Protein AF-A0A944B9N3-F1 (afdb_monomer_lite)

Foldseek 3Di:
DPDDCPDLQDLDAWDQQLAQDGDQFQDLVPDPQKDFDPVVVVPPDDDDPPPVCLRGIAGDDDWPDVSRHDDPPDFFHDLNSFNQCVVPHVQKGFAAPVVVVCQVVAWDWDFDDDPNFTFIWTAGPVRDIHTDGQQAKDHTNDGPRHSFKAKEFHRGQDPPGNQWGWIWIDGVPDDIDIDIDGSSMTHHTDIDGD

Structure (mmCIF, N/CA/C/O backbone):
data_AF-A0A944B9N3-F1
#
_entry.id   AF-A0A944B9N3-F1
#
loop_
_atom_site.group_PDB
_atom_site.id
_atom_site.type_symbol
_atom_site.label_atom_id
_atom_site.label_alt_id
_atom_site.label_comp_id
_atom_site.label_asym_id
_atom_site.label_entity_id
_atom_site.label_seq_id
_atom_site.pdbx_PDB_ins_code
_atom_site.Cartn_x
_atom_site.Cartn_y
_atom_site.Cartn_z
_atom_site.occupancy
_atom_site.B_iso_or_equiv
_atom_site.auth_seq_id
_atom_site.auth_comp_id
_atom_site.auth_asym_id
_atom_site.auth_atom_id
_atom_site.pdbx_PDB_model_num
ATOM 1 N N . MET A 1 1 ? -17.824 -7.898 -9.886 1.00 39.44 1 MET A N 1
ATOM 2 C CA . MET A 1 1 ? -17.079 -6.993 -8.986 1.00 39.44 1 MET A CA 1
ATOM 3 C C . MET A 1 1 ? -16.409 -7.863 -7.937 1.00 39.44 1 MET A C 1
ATOM 5 O O . MET A 1 1 ? -17.107 -8.674 -7.344 1.00 39.44 1 MET A O 1
ATOM 9 N N . LYS A 1 2 ? -15.078 -7.809 -7.791 1.00 39.56 2 LYS A N 1
ATOM 10 C CA . LYS A 1 2 ? -14.399 -8.496 -6.681 1.00 39.56 2 LYS A CA 1
ATOM 11 C C . LYS A 1 2 ? -14.679 -7.702 -5.404 1.00 39.56 2 LYS A C 1
ATOM 13 O O . LYS A 1 2 ? -14.673 -6.476 -5.447 1.00 39.56 2 LYS A O 1
ATOM 18 N N . ASN A 1 3 ? -15.015 -8.413 -4.333 1.00 40.50 3 ASN A N 1
ATOM 19 C CA . ASN A 1 3 ? -15.587 -7.856 -3.112 1.00 40.50 3 ASN A CA 1
ATOM 20 C C . ASN A 1 3 ? -14.755 -6.696 -2.550 1.00 40.50 3 ASN A C 1
ATOM 22 O O . ASN A 1 3 ? -13.552 -6.823 -2.327 1.00 40.50 3 ASN A O 1
ATOM 26 N N . VAL A 1 4 ? -15.441 -5.583 -2.294 1.00 52.88 4 VAL A N 1
ATOM 27 C CA . VAL A 1 4 ? -15.022 -4.578 -1.316 1.00 52.88 4 VAL A CA 1
ATOM 28 C C . VAL A 1 4 ? -14.888 -5.303 0.019 1.00 52.88 4 VAL A C 1
ATOM 30 O O . VAL A 1 4 ? -15.762 -6.095 0.353 1.00 52.88 4 VAL A O 1
ATOM 33 N N . TRP A 1 5 ? -13.800 -5.061 0.742 1.00 62.09 5 TRP A N 1
ATOM 34 C CA . TRP A 1 5 ? -13.536 -5.496 2.115 1.00 62.09 5 TRP A CA 1
ATOM 35 C C . TRP A 1 5 ? -14.808 -5.522 2.970 1.00 62.09 5 TRP A C 1
ATOM 37 O O . TRP A 1 5 ? -15.218 -4.497 3.509 1.00 62.09 5 TRP A O 1
ATOM 47 N N . THR A 1 6 ? -15.474 -6.676 3.054 1.00 66.81 6 THR A N 1
ATOM 48 C CA . THR A 1 6 ? -16.791 -6.740 3.712 1.00 66.81 6 THR A CA 1
ATOM 49 C C . THR A 1 6 ? -16.654 -6.740 5.228 1.00 66.81 6 THR A C 1
ATOM 51 O O . THR A 1 6 ? -17.606 -6.409 5.934 1.00 66.81 6 THR A O 1
ATOM 54 N N . LYS A 1 7 ? -15.455 -7.076 5.724 1.00 83.94 7 LYS A N 1
ATOM 55 C CA . LYS A 1 7 ? -15.113 -7.103 7.142 1.00 83.94 7 LYS A CA 1
ATOM 56 C C . LYS A 1 7 ? -13.787 -6.376 7.391 1.00 83.94 7 LYS A C 1
ATOM 58 O O . LYS A 1 7 ? -12.825 -6.618 6.657 1.00 83.94 7 LYS A O 1
ATOM 63 N N . PRO A 1 8 ? -13.693 -5.510 8.415 1.00 84.06 8 PRO A N 1
ATOM 64 C CA . PRO A 1 8 ? -12.465 -4.764 8.692 1.00 84.06 8 PRO A CA 1
ATOM 65 C C . PRO A 1 8 ? -11.247 -5.647 9.011 1.00 84.06 8 PRO A C 1
ATOM 67 O O . PRO A 1 8 ? -10.119 -5.253 8.735 1.00 84.06 8 PRO A O 1
ATOM 70 N N . GLU A 1 9 ? -11.456 -6.837 9.572 1.00 88.69 9 GLU A N 1
ATOM 71 C CA . GLU A 1 9 ? -10.398 -7.769 9.976 1.00 88.69 9 GLU A CA 1
ATOM 72 C C . GLU A 1 9 ? -9.801 -8.606 8.830 1.00 88.69 9 GLU A C 1
ATOM 74 O O . GLU A 1 9 ? -8.759 -9.238 9.011 1.00 88.69 9 GLU A O 1
ATOM 79 N N . GLU A 1 10 ? -10.417 -8.615 7.645 1.00 90.25 10 GLU A N 1
ATOM 80 C CA . GLU A 1 10 ? -9.906 -9.367 6.494 1.00 90.25 10 GLU A CA 1
ATOM 81 C C . GLU A 1 10 ? -8.599 -8.755 5.976 1.00 90.25 10 GLU A C 1
ATOM 83 O O . GLU A 1 10 ? -8.523 -7.549 5.746 1.00 90.25 10 GLU A O 1
ATOM 88 N N . TYR A 1 11 ? -7.575 -9.583 5.747 1.00 91.00 11 TYR A N 1
ATOM 89 C CA . TYR A 1 11 ? -6.268 -9.144 5.220 1.00 91.00 11 TYR A CA 1
ATOM 90 C C . TYR A 1 11 ? -6.321 -8.761 3.745 1.00 91.00 11 TYR A C 1
ATOM 92 O O . TYR A 1 11 ? -5.592 -7.867 3.318 1.00 91.00 11 TYR A O 1
ATOM 100 N N . GLY A 1 12 ? -7.225 -9.428 3.015 1.00 89.81 12 GLY A N 1
ATOM 101 C CA . GLY A 1 12 ? -7.458 -9.330 1.576 1.00 89.81 12 GLY A CA 1
ATOM 102 C C . GLY A 1 12 ? -6.204 -9.507 0.739 1.00 89.81 12 GLY A C 1
ATOM 103 O O . GLY A 1 12 ? -5.324 -10.294 1.087 1.00 89.81 12 GLY A O 1
ATOM 104 N N . ASP A 1 13 ? -6.179 -8.842 -0.411 1.00 93.69 13 ASP A N 1
ATOM 105 C CA . ASP A 1 13 ? -5.182 -9.101 -1.442 1.00 93.69 13 ASP A CA 1
ATOM 106 C C . ASP A 1 13 ? -3.904 -8.276 -1.245 1.00 93.69 13 ASP A C 1
ATOM 108 O O . ASP A 1 13 ? -3.905 -7.166 -0.709 1.00 93.69 13 ASP A O 1
ATOM 112 N N . TYR A 1 14 ? -2.802 -8.831 -1.744 1.00 96.81 14 TYR A N 1
ATOM 113 C CA . TYR A 1 14 ? -1.473 -8.230 -1.707 1.00 96.81 14 TYR A CA 1
ATOM 114 C C . TYR A 1 14 ? -1.095 -7.786 -3.117 1.00 96.81 14 TYR A C 1
ATOM 116 O O . TYR A 1 14 ? -1.291 -8.528 -4.082 1.00 96.8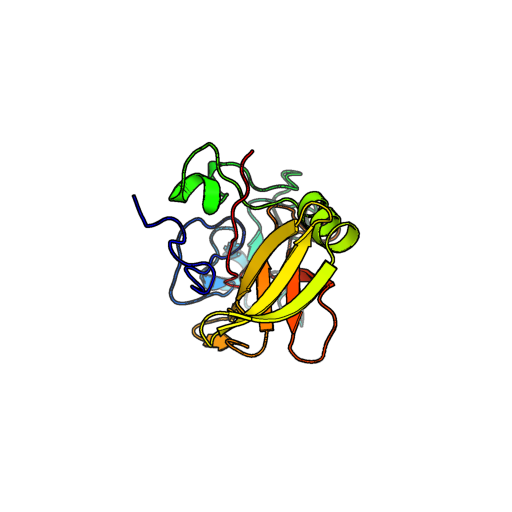1 14 TYR A O 1
ATOM 124 N N . PHE A 1 15 ? -0.486 -6.615 -3.256 1.00 98.25 15 PHE A N 1
ATOM 125 C CA . PHE A 1 15 ? -0.086 -6.091 -4.562 1.00 98.25 15 PHE A CA 1
ATOM 126 C C . PHE A 1 15 ? 1.358 -5.619 -4.507 1.00 98.25 15 PHE A C 1
ATOM 128 O O . PHE A 1 15 ? 1.788 -5.078 -3.491 1.00 98.25 15 PHE A O 1
ATOM 135 N N . ALA A 1 16 ? 2.117 -5.839 -5.581 1.00 98.44 16 ALA A N 1
ATOM 136 C CA . ALA A 1 16 ? 3.345 -5.077 -5.774 1.00 98.44 16 ALA A CA 1
ATOM 137 C C . ALA A 1 16 ? 2.963 -3.642 -6.155 1.00 98.44 16 ALA A C 1
ATOM 139 O O . ALA A 1 16 ? 1.900 -3.417 -6.737 1.00 98.44 16 ALA A O 1
ATOM 140 N N . TRP A 1 17 ? 3.794 -2.665 -5.810 1.00 98.50 17 TRP A N 1
ATOM 141 C CA . TRP A 1 17 ? 3.427 -1.263 -5.986 1.00 98.50 17 TRP A CA 1
ATOM 142 C C . TRP A 1 17 ? 3.208 -0.936 -7.474 1.00 98.50 17 TRP A C 1
ATOM 144 O O . TRP A 1 17 ? 4.052 -1.226 -8.316 1.00 98.50 17 TRP A O 1
ATOM 154 N N . GLY A 1 18 ? 2.055 -0.371 -7.832 1.00 98.25 18 GLY A N 1
ATOM 155 C CA . GLY A 1 18 ? 1.695 -0.105 -9.231 1.00 98.25 18 GLY A CA 1
ATOM 156 C C . GLY A 1 18 ? 1.273 -1.332 -10.057 1.00 98.25 18 GLY A C 1
ATOM 157 O O . GLY A 1 18 ? 1.093 -1.233 -11.277 1.00 98.25 18 GLY A O 1
ATOM 158 N N . GLU A 1 19 ? 1.126 -2.499 -9.423 1.00 98.62 19 GLU A N 1
ATOM 159 C CA . GLU A 1 19 ? 0.424 -3.650 -9.984 1.00 98.62 19 GLU A CA 1
ATOM 160 C C . GLU A 1 19 ? -0.995 -3.740 -9.430 1.00 98.62 19 GLU A C 1
ATOM 162 O O . GLU A 1 19 ? -1.253 -3.494 -8.258 1.00 98.62 19 GLU A O 1
ATOM 167 N N . THR A 1 20 ? -1.927 -4.167 -10.277 1.00 98.12 20 THR A N 1
ATOM 168 C CA . THR A 1 20 ? -3.362 -4.182 -9.959 1.00 98.12 20 THR A CA 1
ATOM 169 C C . THR A 1 20 ? -3.9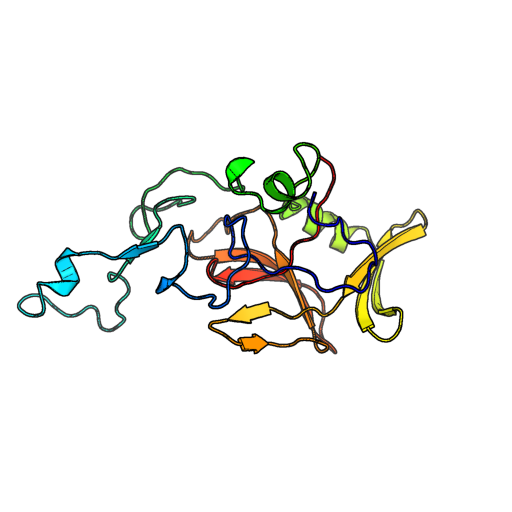18 -5.592 -9.795 1.00 98.12 20 THR A C 1
ATOM 171 O O . THR A 1 20 ? -5.114 -5.774 -9.575 1.00 98.12 20 THR A O 1
ATOM 174 N N . LYS A 1 21 ? -3.060 -6.612 -9.897 1.00 97.62 21 LYS A N 1
ATOM 175 C CA . LYS A 1 21 ? -3.408 -8.024 -9.723 1.00 97.62 21 LYS A CA 1
ATOM 176 C C . LYS A 1 21 ? -2.474 -8.654 -8.698 1.00 97.62 21 LYS A C 1
ATOM 178 O O . LYS A 1 21 ? -1.265 -8.458 -8.773 1.00 97.62 21 LYS A O 1
ATOM 183 N N . ALA A 1 22 ? -3.044 -9.428 -7.778 1.00 96.56 22 ALA A N 1
ATOM 184 C CA . ALA A 1 22 ? -2.272 -10.293 -6.899 1.00 96.56 22 ALA A CA 1
ATOM 185 C C . ALA A 1 22 ? -1.572 -11.404 -7.699 1.00 96.56 22 ALA A C 1
ATOM 187 O O . ALA A 1 22 ? -1.985 -11.742 -8.815 1.00 96.56 22 ALA A O 1
ATOM 188 N N . LYS A 1 23 ? -0.514 -11.965 -7.117 1.00 96.81 23 LYS A N 1
ATOM 189 C CA . LYS A 1 23 ? 0.313 -13.022 -7.709 1.00 96.81 23 LYS A CA 1
ATOM 190 C C . LYS A 1 23 ? 0.868 -13.938 -6.623 1.00 96.81 23 LYS A C 1
ATOM 192 O O . LYS A 1 23 ? 0.813 -13.601 -5.447 1.00 96.81 23 LYS A O 1
ATOM 197 N N . ASP A 1 24 ? 1.431 -15.075 -7.015 1.00 96.81 24 ASP A N 1
ATOM 198 C CA . ASP A 1 24 ? 1.949 -16.055 -6.048 1.00 96.81 24 ASP A CA 1
ATOM 199 C C . ASP A 1 24 ? 3.375 -15.741 -5.578 1.00 96.81 24 ASP A C 1
ATOM 201 O O . ASP A 1 24 ? 3.773 -16.142 -4.487 1.00 96.81 24 ASP A O 1
ATOM 205 N N . VAL A 1 25 ? 4.149 -15.011 -6.389 1.00 97.75 25 VAL A N 1
ATOM 206 C CA . VAL A 1 25 ? 5.563 -14.710 -6.131 1.00 97.75 25 VAL A CA 1
ATOM 207 C C . VAL A 1 25 ? 5.813 -13.207 -6.255 1.00 97.75 25 VAL A C 1
ATOM 209 O O . VAL A 1 25 ? 5.533 -12.615 -7.293 1.00 97.75 25 VAL A O 1
ATOM 212 N N . TYR A 1 26 ? 6.368 -12.596 -5.205 1.00 97.62 26 TYR A N 1
ATOM 213 C CA . TYR A 1 26 ? 6.664 -11.161 -5.104 1.00 97.62 26 TYR A CA 1
ATOM 214 C C . TYR A 1 26 ? 8.169 -10.905 -5.050 1.00 97.62 26 TYR A C 1
ATOM 216 O O . TYR A 1 26 ? 8.790 -10.914 -3.983 1.00 97.62 26 TYR A O 1
ATOM 224 N N . ASN A 1 27 ? 8.780 -10.717 -6.216 1.00 95.94 27 ASN A N 1
ATOM 225 C CA . ASN A 1 27 ? 10.201 -10.412 -6.350 1.00 95.94 27 ASN A CA 1
ATOM 226 C C . ASN A 1 27 ? 10.475 -9.604 -7.627 1.00 95.94 27 ASN A C 1
ATOM 228 O O . ASN A 1 27 ? 9.581 -9.373 -8.439 1.00 95.94 27 ASN A O 1
ATOM 232 N N . VAL A 1 28 ? 11.732 -9.210 -7.817 1.00 93.12 28 VAL A N 1
ATOM 233 C CA . VAL A 1 28 ? 12.198 -8.464 -8.995 1.00 93.12 28 VAL A CA 1
ATOM 234 C C . VAL A 1 28 ? 11.809 -9.148 -10.312 1.00 93.12 28 VAL A C 1
ATOM 236 O O . VAL A 1 28 ? 11.311 -8.489 -11.219 1.00 93.12 28 VAL A O 1
ATOM 239 N N . ALA A 1 29 ? 11.980 -10.470 -10.416 1.00 93.06 29 ALA A N 1
ATOM 240 C CA . ALA A 1 29 ? 11.724 -11.223 -11.649 1.00 93.06 29 ALA A CA 1
ATOM 241 C C . ALA A 1 29 ? 10.258 -11.218 -12.096 1.00 93.06 29 ALA A C 1
ATOM 243 O O . ALA A 1 29 ? 9.967 -11.393 -13.275 1.00 93.06 2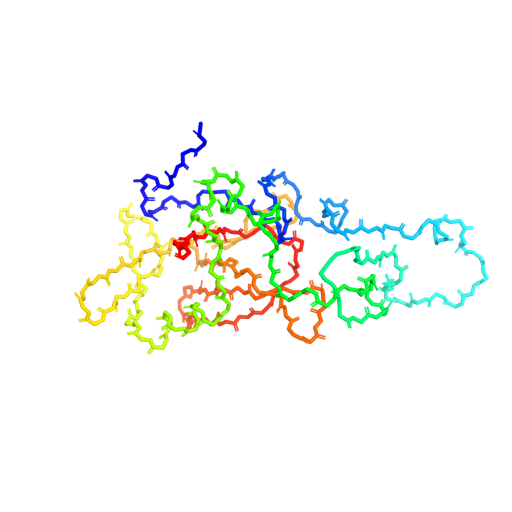9 ALA A O 1
ATOM 244 N N . THR A 1 30 ? 9.341 -11.007 -11.158 1.00 95.75 30 THR A N 1
ATOM 245 C CA . THR A 1 30 ? 7.894 -11.022 -11.391 1.00 95.75 30 THR A CA 1
ATOM 246 C C . THR A 1 30 ? 7.281 -9.626 -11.360 1.00 95.75 30 THR A C 1
ATOM 248 O O . THR A 1 30 ? 6.060 -9.504 -11.450 1.00 95.75 30 THR A O 1
ATOM 251 N N . TYR A 1 31 ? 8.082 -8.569 -11.189 1.00 97.19 31 TYR A N 1
ATOM 252 C CA . TYR A 1 31 ? 7.584 -7.204 -11.038 1.00 97.19 31 TYR A CA 1
ATOM 253 C C . TYR A 1 31 ? 7.377 -6.511 -12.394 1.00 97.19 31 TYR A C 1
ATOM 255 O O . TYR A 1 31 ? 8.289 -6.414 -13.214 1.00 97.19 31 TYR A O 1
ATOM 263 N N . LYS A 1 32 ? 6.165 -5.989 -12.623 1.00 96.69 32 LYS A N 1
ATOM 264 C CA . LYS A 1 32 ? 5.683 -5.418 -13.894 1.00 96.69 32 LYS A CA 1
ATOM 265 C C . LYS A 1 32 ? 6.595 -4.330 -14.450 1.00 96.69 32 LYS A C 1
ATOM 267 O O . LYS A 1 32 ? 6.680 -4.202 -15.671 1.00 96.69 32 LYS A O 1
ATOM 272 N N . TYR A 1 33 ? 7.235 -3.521 -13.608 1.00 95.62 33 TYR A N 1
ATOM 273 C CA . TYR A 1 33 ? 8.053 -2.391 -14.069 1.00 95.62 33 TYR A CA 1
ATOM 274 C C . TYR A 1 33 ? 9.539 -2.685 -14.188 1.00 95.62 33 TYR A C 1
ATOM 276 O O . TYR A 1 33 ? 10.301 -1.763 -14.454 1.00 95.62 33 TYR A O 1
ATOM 284 N N . ILE A 1 34 ? 9.942 -3.946 -14.066 1.00 92.81 34 ILE A N 1
ATOM 285 C CA . ILE A 1 34 ? 11.330 -4.358 -14.246 1.00 92.81 34 ILE A CA 1
ATOM 286 C C . ILE A 1 34 ? 11.564 -4.755 -15.694 1.00 92.81 34 ILE A C 1
ATOM 288 O O . ILE A 1 34 ? 10.784 -5.500 -16.291 1.00 92.81 34 ILE A O 1
ATOM 292 N N . MET A 1 35 ? 12.671 -4.277 -16.252 1.00 90.19 35 MET A N 1
ATOM 293 C CA . MET A 1 35 ? 13.214 -4.777 -17.504 1.00 90.19 35 MET A CA 1
ATOM 294 C C . MET A 1 35 ? 14.642 -5.263 -17.282 1.00 90.19 35 MET A C 1
ATOM 296 O O . MET A 1 35 ? 15.510 -4.499 -16.876 1.00 90.19 35 MET A O 1
ATOM 300 N N . PHE A 1 36 ? 14.888 -6.541 -17.566 1.00 86.75 36 PHE A N 1
ATOM 301 C CA . PHE A 1 36 ? 16.225 -7.121 -17.492 1.00 86.75 36 PHE A CA 1
ATOM 302 C C . PHE A 1 36 ? 17.071 -6.686 -18.690 1.00 86.75 36 PHE A C 1
ATOM 304 O O . PHE A 1 36 ? 16.628 -6.757 -19.842 1.00 86.75 36 PHE A O 1
ATOM 311 N N . ASN A 1 37 ? 18.304 -6.258 -18.428 1.00 75.50 37 ASN A N 1
ATOM 312 C CA . ASN A 1 37 ? 19.231 -5.846 -19.469 1.00 75.50 37 ASN A CA 1
ATOM 313 C C . ASN A 1 37 ? 19.735 -7.079 -20.241 1.00 75.50 37 ASN A C 1
ATOM 315 O O . ASN A 1 37 ? 20.597 -7.822 -19.772 1.00 75.50 37 ASN A O 1
ATOM 319 N N . LYS A 1 38 ? 19.223 -7.291 -21.461 1.00 59.19 38 LYS A N 1
ATOM 320 C CA . LYS A 1 38 ? 19.643 -8.407 -22.331 1.00 59.19 38 LYS A CA 1
ATOM 321 C C . LYS A 1 38 ? 21.139 -8.384 -22.681 1.00 59.19 38 LYS A C 1
ATOM 323 O O . LYS A 1 38 ? 21.687 -9.441 -22.980 1.00 59.19 38 LYS A O 1
ATOM 328 N N . LYS A 1 39 ? 21.824 -7.228 -22.630 1.00 51.06 39 LYS A N 1
ATOM 329 C CA . LYS A 1 39 ? 23.264 -7.143 -22.957 1.00 51.06 39 LYS A CA 1
ATOM 330 C C . LYS A 1 39 ? 24.156 -7.868 -21.943 1.00 51.06 39 LYS A C 1
ATOM 332 O O . LYS A 1 39 ? 25.219 -8.338 -22.332 1.00 51.06 39 LYS A O 1
ATOM 337 N N . ASN A 1 40 ? 23.703 -8.038 -20.700 1.00 48.84 40 ASN A N 1
ATOM 338 C CA . ASN A 1 40 ? 24.479 -8.704 -19.647 1.00 48.84 40 ASN A CA 1
ATOM 339 C C . ASN A 1 40 ? 24.199 -10.212 -19.537 1.00 48.84 40 ASN A C 1
ATOM 341 O O . ASN A 1 40 ? 24.936 -10.912 -18.855 1.00 48.84 40 ASN A O 1
ATOM 345 N N . GLN A 1 41 ? 23.204 -10.749 -20.258 1.00 46.06 41 GLN A N 1
ATOM 346 C CA . GLN A 1 41 ? 23.094 -12.203 -20.453 1.00 46.06 41 GLN A CA 1
ATOM 347 C C . GLN A 1 41 ? 24.078 -12.734 -21.514 1.00 46.06 41 GLN A C 1
ATOM 349 O O . GLN A 1 41 ? 24.340 -13.931 -21.542 1.00 46.06 41 GLN A O 1
ATOM 354 N N . LEU A 1 42 ? 24.636 -11.859 -22.367 1.00 41.50 42 LEU A N 1
ATOM 355 C CA . LEU A 1 42 ? 25.545 -12.215 -23.472 1.00 41.50 42 LEU A CA 1
ATOM 356 C C . LEU A 1 42 ? 26.977 -11.663 -23.329 1.00 41.50 42 LEU A C 1
ATOM 358 O O . LEU A 1 42 ? 27.814 -11.942 -24.182 1.00 41.50 42 LEU A O 1
ATOM 362 N N . LYS A 1 43 ? 27.292 -10.914 -22.266 1.00 42.22 43 LYS A N 1
ATOM 363 C CA . LYS A 1 43 ? 28.659 -10.479 -21.944 1.00 42.22 43 LYS A CA 1
ATOM 364 C C . LYS A 1 43 ? 29.081 -11.018 -20.577 1.00 42.22 43 LYS A C 1
ATOM 366 O O . LYS A 1 43 ? 29.074 -10.294 -19.591 1.00 42.22 43 LYS A O 1
ATOM 371 N N . GLN A 1 44 ? 29.446 -12.299 -20.527 1.00 42.47 44 GLN A N 1
ATOM 372 C CA . GLN A 1 44 ? 30.261 -12.831 -19.423 1.00 42.47 44 GLN A CA 1
ATOM 373 C C . GLN A 1 44 ? 31.748 -12.490 -19.571 1.00 42.47 44 GLN A C 1
ATOM 375 O O . GLN A 1 44 ? 32.535 -12.769 -18.675 1.00 42.47 44 GLN A O 1
ATOM 380 N N . GLU A 1 45 ? 32.158 -11.862 -20.669 1.00 45.41 45 GLU A N 1
ATOM 381 C CA . GLU A 1 45 ? 33.567 -11.621 -20.931 1.00 45.41 45 GLU A CA 1
ATOM 382 C C . GLU A 1 45 ? 33.773 -10.157 -21.301 1.00 45.41 45 GLU A C 1
ATOM 384 O O . GLU A 1 45 ? 33.108 -9.620 -22.186 1.00 45.41 45 GLU A O 1
ATOM 389 N N . THR A 1 46 ? 34.724 -9.528 -20.615 1.00 46.06 46 THR A N 1
ATOM 390 C CA . THR A 1 46 ? 35.273 -8.191 -20.886 1.00 46.06 46 THR A CA 1
ATOM 391 C C . THR A 1 46 ? 34.391 -7.006 -20.492 1.00 46.06 46 THR A C 1
ATOM 393 O O . THR A 1 46 ? 33.898 -6.262 -21.326 1.00 46.06 46 THR A O 1
ATOM 396 N N . GLU A 1 47 ? 34.210 -6.807 -19.188 1.00 49.06 47 GLU A N 1
ATOM 397 C CA . GLU A 1 47 ? 34.517 -5.549 -18.485 1.00 49.06 47 GLU A CA 1
ATOM 398 C C . GLU A 1 47 ? 34.109 -5.691 -17.017 1.00 49.06 47 GLU A C 1
ATOM 400 O O . GLU A 1 47 ? 33.199 -6.448 -16.692 1.00 49.06 47 GLU A O 1
ATOM 405 N N . LYS A 1 48 ? 34.873 -5.041 -16.131 1.00 46.50 48 LYS A N 1
ATOM 406 C CA . LYS A 1 48 ? 34.856 -5.197 -14.668 1.00 46.50 48 LYS A CA 1
ATOM 407 C C . LYS A 1 48 ? 33.448 -5.472 -14.138 1.00 46.50 48 LYS A C 1
ATOM 409 O O . LYS A 1 48 ? 32.591 -4.595 -14.177 1.00 46.50 48 LYS A O 1
ATOM 414 N N . SER A 1 49 ? 33.251 -6.689 -13.633 1.00 46.44 49 SER A N 1
ATOM 415 C CA . SER A 1 49 ? 32.059 -7.083 -12.893 1.00 46.44 49 SER A CA 1
ATOM 416 C C . SER A 1 49 ? 31.739 -6.007 -11.862 1.00 46.44 49 SER A C 1
ATOM 418 O O . SER A 1 49 ? 32.555 -5.762 -10.970 1.00 46.44 49 SER A O 1
ATOM 420 N N . ASP A 1 50 ? 30.573 -5.377 -11.976 1.00 53.53 50 ASP A N 1
ATOM 421 C CA . ASP A 1 50 ? 29.957 -4.721 -10.830 1.00 53.53 50 ASP A CA 1
ATOM 422 C C . ASP A 1 50 ? 29.808 -5.801 -9.742 1.00 53.53 50 ASP A C 1
ATOM 424 O O . ASP A 1 50 ? 29.039 -6.747 -9.947 1.00 53.53 50 ASP A O 1
ATOM 428 N N . PRO A 1 51 ? 30.556 -5.731 -8.623 1.00 47.88 51 PRO A N 1
ATOM 429 C CA . PRO A 1 51 ? 30.596 -6.798 -7.622 1.00 47.88 51 PRO A CA 1
ATOM 430 C C . PRO A 1 51 ? 29.242 -7.048 -6.948 1.00 47.88 51 PRO A C 1
ATOM 432 O O . PRO A 1 51 ? 29.092 -8.030 -6.225 1.00 47.88 51 PRO A O 1
ATOM 435 N N . LEU A 1 52 ? 28.275 -6.148 -7.150 1.00 48.66 52 LEU A N 1
ATOM 436 C CA . LEU A 1 52 ? 26.977 -6.147 -6.488 1.00 48.66 52 LEU A CA 1
ATOM 437 C C . LEU A 1 52 ? 25.798 -6.373 -7.453 1.00 48.66 52 LEU A C 1
ATOM 439 O O . LEU A 1 52 ? 24.669 -6.533 -6.995 1.00 48.66 52 LEU A O 1
ATOM 443 N N . GLY A 1 53 ? 26.039 -6.438 -8.769 1.00 50.72 53 GLY A N 1
ATOM 444 C CA . GLY A 1 53 ? 25.012 -6.788 -9.756 1.00 50.72 53 GLY A CA 1
ATOM 445 C C . GLY A 1 53 ? 23.882 -5.762 -9.932 1.00 50.72 53 GLY A C 1
ATOM 446 O O . GLY A 1 53 ? 22.798 -6.142 -10.384 1.00 50.72 53 GLY A O 1
ATOM 447 N N . TRP A 1 54 ? 24.109 -4.480 -9.622 1.00 52.75 54 TRP A N 1
ATOM 448 C CA . TRP A 1 54 ? 23.089 -3.423 -9.700 1.00 52.75 54 TRP A CA 1
ATOM 449 C C . TRP A 1 54 ? 22.600 -3.158 -11.131 1.00 52.75 54 TRP A C 1
ATOM 451 O O . TRP A 1 54 ? 21.471 -2.725 -11.323 1.00 52.75 54 TRP A O 1
ATOM 461 N N . ASN A 1 55 ? 23.388 -3.517 -12.148 1.00 60.31 55 ASN A N 1
ATOM 462 C CA . ASN A 1 55 ? 23.071 -3.273 -13.563 1.00 60.31 55 ASN A CA 1
ATOM 463 C C . ASN A 1 55 ? 22.375 -4.443 -14.292 1.00 60.31 55 ASN A C 1
ATOM 465 O O . ASN A 1 55 ? 22.428 -4.544 -15.525 1.00 60.31 55 ASN A O 1
ATOM 469 N N . MET A 1 56 ? 21.747 -5.374 -13.566 1.00 77.06 56 MET A N 1
ATOM 470 C CA . MET A 1 56 ? 21.049 -6.508 -14.191 1.00 77.06 56 MET A CA 1
ATOM 471 C C . MET A 1 56 ? 19.674 -6.119 -14.762 1.00 77.06 56 MET A C 1
ATOM 473 O O . MET A 1 56 ? 19.199 -6.739 -15.719 1.00 77.06 56 MET A O 1
ATOM 477 N N . TYR A 1 57 ? 19.033 -5.094 -14.207 1.00 84.62 57 TYR A N 1
ATOM 478 C CA . TYR A 1 57 ? 17.713 -4.631 -14.617 1.00 84.62 57 TYR A CA 1
ATOM 479 C C . TYR A 1 57 ? 17.517 -3.144 -14.314 1.00 84.62 57 TYR A C 1
ATOM 481 O O . TYR A 1 57 ? 18.270 -2.572 -13.540 1.00 84.62 57 TYR A O 1
ATOM 489 N N . PHE A 1 58 ? 16.485 -2.540 -14.899 1.00 88.38 58 PHE A N 1
ATOM 490 C CA . PHE A 1 58 ? 16.111 -1.145 -14.660 1.00 88.38 58 PHE A CA 1
ATOM 491 C C . PHE A 1 58 ? 14.587 -0.985 -14.564 1.00 88.38 58 PHE A C 1
ATOM 493 O O . PHE A 1 58 ? 13.829 -1.845 -15.036 1.00 88.38 58 PHE A O 1
ATOM 500 N N . TYR A 1 59 ? 14.129 0.112 -13.955 1.00 90.88 59 TYR A N 1
ATOM 501 C CA . TYR A 1 59 ? 12.707 0.434 -13.829 1.00 90.88 59 TYR A CA 1
ATOM 502 C C . TYR A 1 59 ? 12.193 1.181 -15.063 1.00 90.88 59 TYR A C 1
ATOM 504 O O . TYR A 1 59 ? 12.760 2.178 -15.493 1.00 90.88 59 TYR A O 1
ATOM 512 N N . ARG A 1 60 ? 11.081 0.726 -15.643 1.00 93.31 60 ARG A N 1
ATOM 513 C CA . ARG A 1 60 ? 10.498 1.331 -16.859 1.00 93.31 60 ARG A CA 1
ATOM 514 C C . ARG A 1 60 ? 9.355 2.324 -16.610 1.00 93.31 60 ARG A C 1
ATOM 516 O O . ARG A 1 60 ? 8.810 2.840 -17.578 1.00 93.31 60 ARG A O 1
ATOM 523 N N . LYS A 1 61 ? 8.927 2.494 -15.352 1.00 95.75 61 LYS A N 1
ATOM 524 C CA . LYS A 1 61 ? 7.859 3.423 -14.938 1.00 95.75 61 LYS A CA 1
ATOM 525 C C . LYS A 1 61 ? 8.021 3.822 -13.470 1.00 95.75 61 LYS A C 1
ATOM 527 O O . LYS A 1 61 ? 8.450 3.001 -12.643 1.00 95.75 61 LYS A O 1
ATOM 532 N N . TYR A 1 62 ? 7.600 5.042 -13.163 1.00 95.75 62 TYR A N 1
ATOM 533 C CA . TYR A 1 62 ? 7.754 5.737 -11.893 1.00 95.75 62 TYR A CA 1
ATOM 534 C C . TYR A 1 62 ? 9.221 5.750 -11.498 1.00 95.75 62 TYR A C 1
ATOM 536 O O . TYR A 1 62 ? 9.635 4.985 -10.621 1.00 95.75 62 TYR A O 1
ATOM 544 N N . CYS A 1 63 ? 10.015 6.535 -12.224 1.00 91.50 63 CYS A N 1
ATOM 545 C CA . CYS A 1 63 ? 11.419 6.728 -11.910 1.00 91.50 63 CYS A CA 1
ATOM 546 C C . CYS A 1 63 ? 11.874 8.182 -12.042 1.00 91.50 63 CYS A C 1
ATOM 548 O O . CYS A 1 63 ? 11.314 8.977 -12.798 1.00 91.50 63 CYS A O 1
ATOM 550 N N . MET A 1 64 ? 12.885 8.518 -11.240 1.00 88.00 64 MET A N 1
ATOM 551 C CA . MET A 1 64 ? 13.318 9.891 -10.972 1.00 88.00 64 MET A CA 1
ATOM 552 C C . MET A 1 64 ? 14.769 10.155 -11.375 1.00 88.00 64 MET A C 1
ATOM 554 O O . MET A 1 64 ? 15.157 11.311 -11.486 1.00 88.00 64 MET A O 1
ATOM 558 N N . ASN A 1 65 ? 15.575 9.108 -11.559 1.00 85.69 65 ASN A N 1
ATOM 559 C CA . ASN A 1 65 ? 16.964 9.218 -11.983 1.00 85.69 65 ASN A CA 1
ATOM 560 C C . ASN A 1 65 ? 17.252 8.193 -13.090 1.00 85.69 65 ASN A C 1
ATOM 562 O O . ASN A 1 65 ? 16.601 7.149 -13.163 1.00 85.69 65 ASN A O 1
ATOM 566 N N . GLU A 1 66 ? 18.194 8.534 -13.964 1.00 86.38 66 GLU A N 1
ATOM 567 C CA . GLU A 1 66 ? 18.537 7.735 -15.147 1.00 86.38 66 GLU A CA 1
ATOM 568 C C . GLU A 1 66 ? 19.357 6.484 -14.798 1.00 86.38 66 GLU A C 1
ATOM 570 O O . GLU A 1 66 ? 19.381 5.534 -15.580 1.00 86.38 66 GLU A O 1
ATOM 575 N N . ASP A 1 67 ? 19.981 6.461 -13.615 1.00 82.38 67 ASP A N 1
ATOM 576 C CA . ASP A 1 67 ? 20.768 5.326 -13.126 1.00 82.38 67 ASP A CA 1
ATOM 577 C C . ASP A 1 67 ? 19.869 4.127 -12.765 1.00 82.38 67 ASP A C 1
ATOM 579 O O . ASP A 1 67 ? 20.220 2.977 -13.026 1.00 82.38 67 ASP A O 1
ATOM 583 N N . ASP A 1 68 ? 18.682 4.389 -12.211 1.00 82.44 68 ASP A N 1
ATOM 584 C CA . ASP A 1 68 ? 17.720 3.369 -11.790 1.00 82.44 68 ASP A CA 1
ATOM 585 C C . ASP A 1 68 ? 16.747 2.970 -12.923 1.00 82.44 68 ASP A C 1
ATOM 587 O O . ASP A 1 68 ? 16.152 1.882 -12.888 1.00 82.44 68 ASP A O 1
ATOM 591 N N . GLY A 1 69 ? 16.519 3.832 -13.924 1.00 88.12 69 GLY A N 1
ATOM 592 C CA . GLY A 1 69 ? 15.519 3.558 -14.953 1.00 88.12 69 GLY A CA 1
ATOM 593 C C . GLY A 1 69 ? 15.143 4.691 -15.903 1.00 88.12 69 GLY A C 1
ATOM 594 O O . GLY A 1 69 ? 15.818 5.704 -16.036 1.00 88.12 69 GLY A O 1
ATOM 595 N N . ILE A 1 70 ? 14.025 4.492 -16.606 1.00 91.06 70 ILE A N 1
ATOM 596 C CA . ILE A 1 70 ? 13.452 5.495 -17.509 1.00 91.06 70 ILE A CA 1
ATOM 597 C C . ILE A 1 70 ? 12.757 6.554 -16.656 1.00 91.06 70 ILE A C 1
ATOM 599 O O . ILE A 1 70 ? 11.743 6.267 -16.015 1.00 91.06 70 ILE A O 1
ATOM 603 N N . VAL A 1 71 ? 13.303 7.770 -16.660 1.00 93.19 71 VAL A N 1
ATOM 604 C CA . VAL A 1 71 ? 12.751 8.900 -15.908 1.00 93.19 71 VAL A CA 1
ATOM 605 C C . VAL A 1 71 ? 11.429 9.351 -16.521 1.00 93.19 71 VAL A C 1
ATOM 607 O O . VAL A 1 71 ? 11.368 9.731 -17.688 1.00 93.19 71 VAL A O 1
ATOM 610 N N . ASP A 1 72 ? 10.373 9.344 -15.711 1.00 94.31 72 ASP A N 1
ATOM 611 C CA . ASP A 1 72 ? 9.050 9.877 -16.057 1.00 94.31 72 ASP A CA 1
ATOM 612 C C . ASP A 1 72 ? 8.549 10.928 -15.056 1.00 94.31 72 ASP A C 1
ATOM 614 O O . ASP A 1 72 ? 7.534 11.576 -15.304 1.00 94.31 72 ASP A O 1
ATOM 618 N N . SER A 1 73 ? 9.276 11.139 -13.949 1.00 91.12 73 SER A N 1
ATOM 619 C CA . SER A 1 73 ? 8.941 12.120 -12.906 1.00 91.12 73 SER A CA 1
ATOM 620 C C . SER A 1 73 ? 7.540 11.939 -12.308 1.00 91.12 73 SER A C 1
ATOM 622 O O . SER A 1 73 ? 6.936 12.890 -11.808 1.00 91.12 73 SER A O 1
ATOM 624 N N . LEU A 1 74 ? 7.020 10.709 -12.328 1.00 95.38 74 LEU A N 1
ATOM 625 C CA . LEU A 1 74 ? 5.760 10.359 -11.683 1.00 95.38 74 LEU A CA 1
ATOM 626 C C . LEU A 1 74 ? 6.017 9.893 -10.245 1.00 95.38 74 LEU A C 1
ATOM 628 O O . LEU A 1 74 ? 6.629 8.852 -10.010 1.00 95.38 74 LEU A O 1
ATOM 632 N N . PHE A 1 75 ? 5.504 10.653 -9.276 1.00 95.00 75 PHE A N 1
ATOM 633 C CA . PHE A 1 75 ? 5.671 10.382 -7.840 1.00 95.00 75 PHE A CA 1
ATOM 634 C C . PHE A 1 75 ? 4.457 9.718 -7.193 1.00 95.00 75 PHE A C 1
ATOM 636 O O . PHE A 1 75 ? 4.522 9.332 -6.031 1.00 95.00 75 PHE A O 1
ATOM 643 N N . THR A 1 76 ? 3.358 9.580 -7.927 1.00 97.00 76 THR A N 1
ATOM 644 C CA . THR A 1 76 ? 2.110 9.004 -7.428 1.00 97.00 76 THR A CA 1
ATOM 645 C C . THR A 1 76 ? 1.551 8.061 -8.476 1.00 97.00 76 THR A C 1
ATOM 647 O O . THR A 1 76 ? 1.667 8.343 -9.670 1.00 97.00 76 THR A O 1
ATOM 650 N N . LEU A 1 77 ? 0.950 6.953 -8.042 1.00 98.38 77 LEU A N 1
ATOM 651 C CA . LEU A 1 77 ? 0.289 6.009 -8.939 1.00 98.38 77 LEU A CA 1
ATOM 652 C C . LEU A 1 77 ? -0.735 6.707 -9.837 1.00 98.38 77 LEU A C 1
ATOM 654 O O . LEU A 1 77 ? -1.601 7.449 -9.369 1.00 98.38 77 LEU A O 1
ATOM 658 N N . LEU A 1 78 ? -0.644 6.425 -11.133 1.00 98.38 78 LEU A N 1
ATOM 659 C CA . LEU A 1 78 ? -1.691 6.750 -12.086 1.00 98.38 78 LEU A CA 1
ATOM 660 C C . LEU A 1 78 ? -2.894 5.814 -11.874 1.00 98.38 78 LEU A C 1
ATOM 662 O O . LEU A 1 78 ? -2.707 4.673 -11.439 1.00 98.38 78 LEU A O 1
ATOM 666 N N . PRO A 1 79 ? -4.123 6.252 -12.207 1.00 97.94 79 PRO A N 1
ATOM 667 C CA . PRO A 1 79 ? -5.341 5.466 -12.005 1.00 97.94 79 PRO A CA 1
ATOM 668 C C . PRO A 1 79 ? -5.283 4.031 -12.548 1.00 97.94 79 PRO A C 1
ATOM 670 O O . PRO A 1 79 ? -5.823 3.121 -11.928 1.00 97.94 79 PRO A O 1
ATOM 673 N N . GLU A 1 80 ? -4.624 3.803 -13.686 1.00 98.12 80 GLU A N 1
ATOM 674 C CA . GLU A 1 80 ? -4.501 2.478 -14.307 1.00 98.12 80 GLU A CA 1
ATOM 675 C C . GLU A 1 80 ? -3.534 1.520 -13.589 1.00 98.12 80 GLU A C 1
ATOM 677 O O . GLU A 1 80 ? -3.551 0.311 -13.844 1.00 98.12 80 GLU A O 1
ATOM 682 N N . ASP A 1 81 ? -2.703 2.049 -12.692 1.00 98.50 81 ASP A N 1
ATOM 683 C CA . ASP A 1 81 ? -1.739 1.292 -11.891 1.00 98.50 81 ASP A CA 1
ATOM 684 C C . ASP A 1 81 ? -2.101 1.267 -10.400 1.00 98.50 81 ASP A C 1
ATOM 686 O O . ASP A 1 81 ? -1.471 0.556 -9.618 1.00 98.50 81 ASP A O 1
ATOM 690 N N . ASP A 1 82 ? -3.132 2.004 -9.999 1.00 98.56 82 ASP A N 1
ATOM 691 C CA . ASP A 1 82 ? -3.678 1.978 -8.652 1.00 98.56 82 ASP A CA 1
ATOM 692 C C . ASP A 1 82 ? -4.605 0.760 -8.486 1.00 98.56 82 ASP A C 1
ATOM 694 O O . ASP A 1 82 ? -5.669 0.650 -9.106 1.00 98.56 82 ASP A O 1
ATOM 698 N N . ALA A 1 83 ? -4.195 -0.187 -7.636 1.00 97.88 83 ALA A N 1
ATOM 699 C CA . ALA A 1 83 ? -4.953 -1.411 -7.392 1.00 97.88 83 ALA A CA 1
ATOM 700 C C . ALA A 1 83 ? -6.363 -1.136 -6.854 1.00 97.88 83 ALA A C 1
ATOM 702 O O . ALA A 1 83 ? -7.289 -1.871 -7.202 1.00 97.88 83 ALA A O 1
ATOM 703 N N . ALA A 1 84 ? -6.547 -0.089 -6.049 1.00 96.69 84 ALA A N 1
ATOM 704 C CA . ALA A 1 84 ? -7.856 0.280 -5.537 1.00 96.69 84 ALA A CA 1
ATOM 705 C C . ALA A 1 84 ? -8.746 0.841 -6.646 1.00 96.69 84 ALA A C 1
ATOM 707 O O . ALA A 1 84 ? -9.882 0.389 -6.797 1.00 96.69 84 ALA A O 1
ATOM 708 N N . THR A 1 85 ? -8.218 1.756 -7.465 1.00 97.31 85 THR A N 1
ATOM 709 C CA . THR A 1 85 ? -8.968 2.306 -8.602 1.00 97.31 85 THR A CA 1
ATOM 710 C C . THR A 1 85 ? -9.397 1.202 -9.570 1.00 97.31 85 THR A C 1
ATOM 712 O O . THR A 1 85 ? -10.567 1.121 -9.947 1.00 97.31 85 THR A O 1
ATOM 715 N N . VAL A 1 86 ? -8.478 0.309 -9.947 1.00 97.81 86 VAL A N 1
ATOM 716 C CA . VAL A 1 86 ? -8.761 -0.734 -10.944 1.00 97.81 86 VAL A CA 1
ATOM 717 C C . VAL A 1 86 ? -9.708 -1.815 -10.421 1.00 97.81 86 VAL A C 1
ATOM 719 O O . VAL A 1 86 ? -10.550 -2.298 -11.179 1.00 97.81 86 VAL A O 1
ATOM 722 N N . ASN A 1 87 ? -9.599 -2.215 -9.150 1.00 95.69 87 ASN A N 1
ATOM 723 C CA . ASN A 1 87 ? -10.411 -3.314 -8.619 1.00 95.69 87 ASN A CA 1
ATOM 724 C C . ASN A 1 87 ? -11.744 -2.863 -8.007 1.00 95.69 87 ASN A C 1
ATOM 726 O O . ASN A 1 87 ? -12.684 -3.663 -7.988 1.00 95.69 87 ASN A O 1
ATOM 730 N N . TRP A 1 88 ? -11.843 -1.621 -7.521 1.00 93.19 88 TRP A N 1
ATOM 731 C CA . TRP A 1 88 ? -13.005 -1.143 -6.756 1.00 93.19 88 TRP A CA 1
ATOM 732 C C . TRP A 1 88 ? -13.722 0.063 -7.376 1.00 93.19 88 TRP A C 1
ATOM 734 O O . TRP A 1 88 ? -14.820 0.392 -6.934 1.00 93.19 88 TRP A O 1
ATOM 744 N N . GLY A 1 89 ? -13.178 0.660 -8.441 1.00 95.44 89 GLY A N 1
ATOM 745 C CA . GLY A 1 89 ? -13.834 1.702 -9.234 1.00 95.44 89 GLY A CA 1
ATOM 746 C C . GLY A 1 89 ? -13.127 3.056 -9.175 1.00 95.44 89 GLY A C 1
ATOM 747 O O . GLY A 1 89 ? -12.265 3.297 -8.335 1.00 95.44 89 GLY A O 1
ATOM 748 N N . THR A 1 90 ? -13.516 3.963 -10.075 1.00 95.81 90 THR A N 1
ATOM 749 C CA . THR A 1 90 ? -12.844 5.257 -10.298 1.00 95.81 90 THR A CA 1
ATOM 750 C C . THR A 1 90 ? -12.855 6.191 -9.099 1.00 95.81 90 THR A C 1
ATOM 752 O O . THR A 1 90 ? -11.960 7.026 -9.004 1.00 95.81 90 THR A O 1
ATOM 755 N N . GLU A 1 91 ? -13.804 6.018 -8.185 1.00 96.38 91 GLU A N 1
ATOM 756 C CA . GLU A 1 91 ? -13.949 6.827 -6.970 1.00 96.38 91 GLU A CA 1
ATOM 757 C C . GLU A 1 91 ? -12.957 6.431 -5.869 1.00 96.38 91 GLU A C 1
ATOM 759 O O . GLU A 1 91 ? -12.735 7.190 -4.931 1.00 96.38 91 GLU A O 1
ATOM 764 N N . TRP A 1 92 ? -12.348 5.248 -5.979 1.00 96.75 92 TRP A N 1
ATOM 765 C CA . TRP A 1 92 ? -11.431 4.703 -4.983 1.00 96.75 92 TRP A CA 1
ATOM 766 C C . TRP A 1 92 ? -9.983 4.852 -5.431 1.00 96.75 92 TRP A C 1
ATOM 768 O O . TRP A 1 92 ? -9.671 4.723 -6.616 1.00 96.75 92 TRP A O 1
ATOM 778 N N . ARG A 1 93 ? -9.075 5.076 -4.483 1.00 97.75 93 ARG A N 1
ATOM 779 C CA . ARG A 1 93 ? -7.623 5.023 -4.704 1.00 97.75 93 ARG A CA 1
ATOM 780 C C . ARG A 1 93 ? -6.880 4.580 -3.455 1.00 97.75 93 ARG A C 1
ATOM 782 O O . ARG A 1 93 ? -7.431 4.607 -2.357 1.00 97.75 93 ARG A O 1
ATOM 789 N N . ILE A 1 94 ? -5.626 4.185 -3.616 1.00 97.69 94 ILE A N 1
ATOM 790 C CA . ILE A 1 94 ? -4.707 4.012 -2.493 1.00 97.69 94 ILE A CA 1
ATOM 791 C C . ILE A 1 94 ? -4.404 5.414 -1.912 1.00 97.69 94 ILE A C 1
ATOM 793 O O . ILE A 1 94 ? -4.276 6.379 -2.675 1.00 97.69 94 ILE A O 1
ATOM 797 N N . PRO A 1 95 ? -4.330 5.573 -0.578 1.00 96.56 95 PRO A N 1
ATOM 798 C CA . PRO A 1 95 ? -4.027 6.857 0.045 1.00 96.56 95 PRO A CA 1
ATOM 799 C C . PRO A 1 95 ? -2.609 7.328 -0.281 1.00 96.56 95 PRO A C 1
ATOM 801 O O . PRO A 1 95 ? -1.679 6.522 -0.388 1.00 96.56 95 PRO A O 1
ATOM 804 N N . THR A 1 96 ? -2.419 8.640 -0.380 1.00 97.06 96 THR A N 1
ATOM 805 C CA . THR A 1 96 ? -1.084 9.230 -0.528 1.00 97.06 96 THR A CA 1
ATOM 806 C C . THR A 1 96 ? -0.317 9.171 0.789 1.00 97.06 96 THR A C 1
ATOM 808 O O . THR A 1 96 ? -0.867 8.886 1.855 1.00 97.06 96 THR A O 1
ATOM 811 N N . PHE A 1 97 ? 0.987 9.422 0.723 1.00 95.38 97 PHE A N 1
ATOM 812 C CA . PHE A 1 97 ? 1.836 9.478 1.907 1.00 95.38 97 PHE A CA 1
ATOM 813 C C . PHE A 1 97 ? 1.362 10.581 2.859 1.00 95.38 97 PHE A C 1
ATOM 815 O O . PHE A 1 97 ? 1.334 10.386 4.072 1.00 95.38 97 PHE A O 1
ATOM 822 N N . GLU A 1 98 ? 0.947 11.720 2.306 1.00 94.62 98 GLU A N 1
ATOM 823 C CA . GLU A 1 98 ? 0.424 12.854 3.058 1.00 94.62 98 GLU A CA 1
ATOM 824 C C . GLU A 1 98 ? -0.854 12.480 3.826 1.00 94.62 98 GLU A C 1
ATOM 826 O O . GLU A 1 98 ? -0.942 12.756 5.018 1.00 94.62 98 GLU A O 1
ATOM 831 N N . GLU A 1 99 ? -1.797 11.766 3.209 1.00 94.31 99 GLU A N 1
ATOM 832 C CA . GLU A 1 99 ? -3.031 11.329 3.883 1.00 94.31 99 GLU A CA 1
ATOM 833 C C . GLU A 1 99 ? -2.779 10.289 4.970 1.00 94.31 99 GLU A C 1
ATOM 835 O O . GLU A 1 99 ? -3.390 10.331 6.039 1.00 94.31 99 GLU A O 1
ATOM 840 N N . GLN A 1 100 ? -1.864 9.347 4.726 1.00 93.06 100 GLN A N 1
ATOM 841 C CA . GLN A 1 100 ? -1.484 8.417 5.781 1.00 93.06 100 GLN A CA 1
ATOM 842 C C . GLN A 1 100 ? -0.788 9.162 6.935 1.00 93.06 100 GLN A C 1
ATOM 844 O O . GLN A 1 100 ? -1.065 8.882 8.100 1.00 93.06 100 GLN A O 1
ATOM 849 N N . SER A 1 101 ? 0.049 10.158 6.633 1.00 90.81 101 SER A N 1
ATOM 850 C CA . SER A 1 101 ? 0.686 11.009 7.649 1.00 90.81 101 SER A CA 1
ATOM 851 C C . SER A 1 101 ? -0.347 11.805 8.459 1.00 90.81 101 SER A C 1
ATOM 853 O O . SER A 1 101 ? -0.207 11.957 9.672 1.00 90.81 101 SER A O 1
ATOM 855 N N . GLU A 1 102 ? -1.418 12.291 7.826 1.00 90.44 102 GLU A N 1
ATOM 856 C CA . GLU A 1 102 ? -2.537 12.931 8.525 1.00 90.44 102 GLU A CA 1
ATOM 857 C C . GLU A 1 102 ? -3.267 11.961 9.457 1.00 90.44 102 GLU A C 1
ATOM 859 O O . GLU A 1 102 ? -3.583 12.330 10.592 1.00 90.44 102 GLU A O 1
ATOM 864 N N . LEU A 1 103 ? -3.490 10.716 9.020 1.00 89.81 103 LEU A N 1
ATOM 865 C CA . LEU A 1 103 ? -4.090 9.674 9.853 1.00 89.81 103 LEU A CA 1
ATOM 866 C C . LEU A 1 103 ? -3.288 9.477 11.147 1.00 89.81 103 LEU A C 1
ATOM 868 O O . LEU A 1 103 ? -3.876 9.470 12.224 1.00 89.81 103 LEU A O 1
ATOM 872 N N . GLU A 1 104 ? -1.961 9.360 11.063 1.00 87.12 104 GLU A N 1
ATOM 873 C CA . GLU A 1 104 ? -1.098 9.221 12.245 1.00 87.12 104 GLU A CA 1
ATOM 874 C C . GLU A 1 104 ? -1.126 10.474 13.127 1.00 87.12 104 GLU A C 1
ATOM 876 O O . GLU A 1 104 ? -1.242 10.380 14.348 1.00 87.12 104 GLU A O 1
ATOM 881 N N . LYS A 1 105 ? -1.046 11.659 12.516 1.00 90.31 105 LYS A N 1
ATOM 882 C CA . LYS A 1 105 ? -0.958 12.928 13.243 1.00 90.31 105 LYS A CA 1
ATOM 883 C C . LYS A 1 105 ? -2.240 13.277 13.997 1.00 90.31 105 LYS A C 1
ATOM 885 O O . LYS A 1 105 ? -2.178 13.901 15.058 1.00 90.31 105 LYS A O 1
ATOM 890 N N . TYR A 1 106 ? -3.399 12.957 13.425 1.00 92.38 106 TYR A N 1
ATOM 891 C CA . TYR A 1 106 ? -4.690 13.438 13.918 1.00 92.38 106 TYR A CA 1
ATOM 892 C C . TYR A 1 106 ? -5.566 12.362 14.561 1.00 92.38 106 TYR A C 1
ATOM 894 O O . TYR A 1 106 ? -6.544 12.722 15.226 1.00 92.38 106 TYR A O 1
ATOM 902 N N . CYS A 1 107 ? -5.232 11.078 14.408 1.00 92.75 107 CYS A N 1
ATOM 903 C CA . CYS A 1 107 ? -5.954 9.990 15.061 1.00 92.75 107 CYS A CA 1
ATOM 904 C C . CYS A 1 107 ? -5.182 9.430 16.253 1.00 92.75 107 CYS A C 1
ATOM 906 O O . CYS A 1 107 ? -3.964 9.281 16.233 1.00 92.75 107 CYS A O 1
ATOM 908 N N . GLU A 1 108 ? -5.922 9.034 17.283 1.00 93.44 108 GLU A N 1
ATOM 909 C CA . GLU A 1 108 ? -5.381 8.213 18.353 1.00 93.44 108 GLU A CA 1
ATOM 910 C C . GLU A 1 108 ? -5.204 6.780 17.849 1.00 93.44 108 GLU A C 1
ATOM 912 O O . GLU A 1 108 ? -6.152 6.139 17.379 1.00 93.44 108 GLU A O 1
ATOM 917 N N . ARG A 1 109 ? -3.977 6.272 17.951 1.00 89.62 109 ARG A N 1
ATOM 918 C CA . ARG A 1 109 ? -3.633 4.906 17.566 1.00 89.62 109 ARG A CA 1
ATOM 919 C C . ARG A 1 109 ? -3.603 3.997 18.788 1.00 89.62 109 ARG A C 1
ATOM 921 O O . ARG A 1 109 ? -2.913 4.281 19.762 1.00 89.62 109 ARG A O 1
ATOM 928 N N . SER A 1 110 ? -4.236 2.836 18.673 1.00 91.06 110 SER A N 1
ATOM 929 C CA . SER A 1 110 ? -4.105 1.732 19.629 1.00 91.06 110 SER A CA 1
ATOM 930 C C . SER A 1 110 ? -3.834 0.412 18.906 1.00 91.06 110 SER A C 1
ATOM 932 O O . SER A 1 110 ? -4.295 0.192 17.786 1.00 91.06 110 SER A O 1
ATOM 934 N N . LEU A 1 111 ? -3.052 -0.468 19.532 1.00 91.44 111 LEU A N 1
ATOM 935 C CA . LEU A 1 111 ? -2.884 -1.852 19.085 1.00 91.44 111 LEU A CA 1
ATOM 936 C C . LEU A 1 111 ? -3.908 -2.707 19.825 1.00 91.44 111 LEU A C 1
ATOM 938 O O . LEU A 1 111 ? -3.996 -2.639 21.049 1.00 91.44 111 LEU A O 1
ATOM 942 N N . THR A 1 112 ? -4.712 -3.464 19.088 1.00 92.19 112 THR A N 1
ATOM 943 C CA . THR A 1 112 ? -5.859 -4.179 19.651 1.00 92.19 112 THR A CA 1
ATOM 944 C C . THR A 1 112 ? -6.208 -5.411 18.821 1.00 92.19 112 THR A C 1
ATOM 946 O O . THR A 1 112 ? -5.576 -5.691 17.801 1.00 92.19 112 THR A O 1
ATOM 949 N N . GLU A 1 113 ? -7.217 -6.148 19.266 1.00 93.56 113 GLU A N 1
ATOM 950 C CA . GLU A 1 113 ? -7.804 -7.259 18.532 1.00 93.56 113 GLU A CA 1
ATOM 951 C C . GLU A 1 113 ? -9.239 -6.911 18.142 1.00 93.56 113 GLU A C 1
ATOM 953 O O . GLU A 1 113 ? -10.031 -6.452 18.964 1.00 93.56 113 GLU A O 1
ATOM 958 N N . GLN A 1 114 ? -9.582 -7.150 16.879 1.00 93.88 114 GLN A N 1
ATOM 959 C CA . GLN A 1 114 ? -10.944 -7.050 16.375 1.00 93.88 114 GLN A CA 1
ATOM 960 C C . GLN A 1 114 ? -1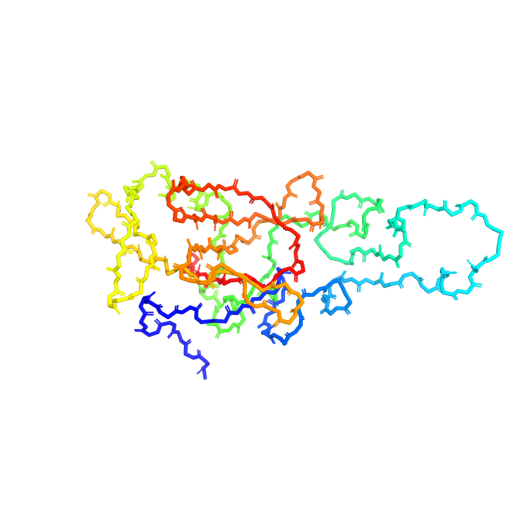1.357 -8.417 15.840 1.00 93.88 114 GLN A C 1
ATOM 962 O O . GLN A 1 114 ? -10.709 -8.957 14.948 1.00 93.88 114 GLN A O 1
ATOM 967 N N . ASN A 1 115 ? -12.412 -8.998 16.416 1.00 93.50 115 ASN A N 1
ATOM 968 C CA . ASN A 1 115 ?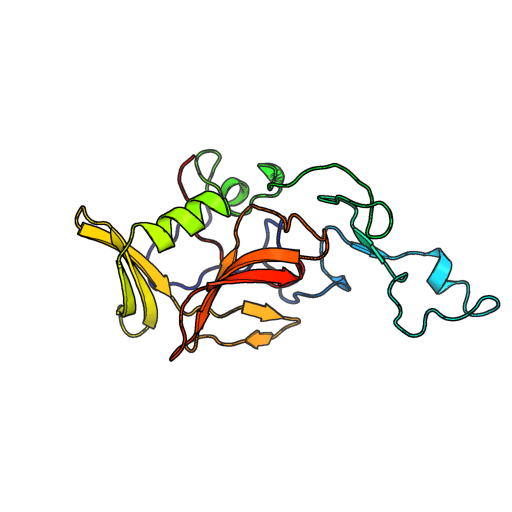 -12.898 -10.340 16.072 1.00 93.50 115 ASN A CA 1
ATOM 969 C C . ASN A 1 115 ? -11.796 -11.423 16.128 1.00 93.50 115 ASN A C 1
ATOM 971 O O . ASN A 1 115 ? -11.741 -12.310 15.281 1.00 93.50 115 ASN A O 1
ATOM 975 N N . GLY A 1 116 ? -10.895 -11.336 17.115 1.00 92.50 116 GLY A N 1
ATOM 976 C CA . GLY A 1 116 ? -9.772 -12.270 17.288 1.00 92.50 116 GLY A CA 1
ATOM 977 C C . GLY A 1 116 ? -8.594 -12.046 16.331 1.00 92.50 116 GLY A C 1
ATOM 978 O O . GLY A 1 116 ? -7.644 -12.824 16.338 1.00 92.50 116 GLY A O 1
ATOM 979 N N . VAL A 1 117 ? -8.631 -10.991 15.512 1.00 93.62 117 VAL A N 1
ATOM 980 C CA . VAL A 1 117 ? -7.536 -10.607 14.619 1.00 93.62 117 VAL A CA 1
ATOM 981 C C . VAL A 1 117 ? -6.799 -9.415 15.209 1.00 93.62 117 VAL A C 1
ATOM 983 O O . VAL A 1 117 ? -7.388 -8.363 15.446 1.00 93.62 117 VAL A O 1
ATOM 986 N N . TYR A 1 118 ? -5.495 -9.568 15.423 1.00 93.56 118 TYR A N 1
ATOM 987 C CA . TYR A 1 118 ? -4.625 -8.497 15.899 1.00 93.56 118 TYR A CA 1
ATOM 988 C C . TYR A 1 118 ? -4.415 -7.416 14.827 1.00 93.56 118 TYR A C 1
ATOM 990 O O . TYR A 1 118 ? -4.291 -7.727 13.641 1.00 93.56 118 TYR A O 1
ATOM 998 N N . GLY A 1 119 ? -4.346 -6.147 15.230 1.00 93.81 119 GLY A N 1
ATOM 999 C CA . GLY A 1 119 ? -4.136 -5.027 14.316 1.00 93.81 119 GLY A CA 1
ATOM 1000 C C . GLY A 1 119 ? -4.008 -3.669 15.001 1.00 93.81 119 GLY A C 1
ATOM 1001 O O . GLY A 1 119 ? -3.946 -3.558 16.227 1.00 93.81 119 GLY A O 1
ATOM 1002 N N . ALA A 1 120 ? -3.959 -2.620 14.185 1.00 92.50 120 ALA A N 1
ATOM 1003 C CA . ALA A 1 120 ? -3.931 -1.234 14.625 1.00 92.50 120 ALA A CA 1
ATOM 1004 C C . ALA A 1 120 ? -5.294 -0.573 14.394 1.00 92.50 120 ALA A C 1
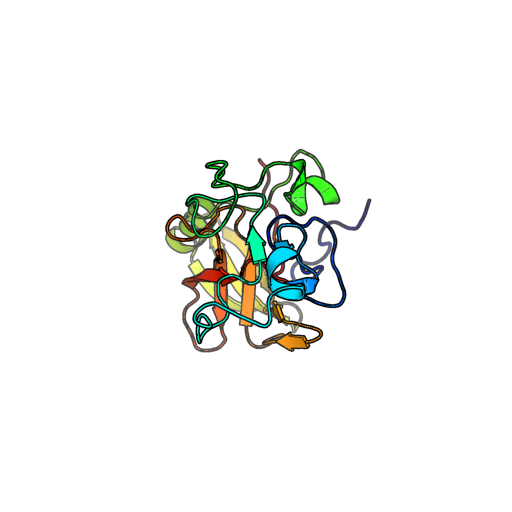ATOM 1006 O O . ALA A 1 120 ? -5.815 -0.575 13.280 1.00 92.50 120 ALA A O 1
ATOM 1007 N N . LYS A 1 121 ? -5.857 0.030 15.440 1.00 93.12 121 LYS A N 1
ATOM 1008 C CA . LYS A 1 121 ? -7.054 0.865 15.355 1.00 93.12 121 LYS A CA 1
ATOM 1009 C C . LYS A 1 121 ? -6.654 2.333 15.419 1.00 93.12 121 LYS A C 1
ATOM 1011 O O . LYS A 1 121 ? -5.976 2.744 16.359 1.00 93.12 121 LYS A O 1
ATOM 1016 N N . PHE A 1 122 ? -7.111 3.111 14.447 1.00 92.12 122 PHE A N 1
ATOM 1017 C CA . PHE A 1 122 ? -6.949 4.562 14.406 1.00 92.12 122 PHE A CA 1
ATOM 1018 C C . PHE A 1 122 ? -8.310 5.200 14.648 1.00 92.12 122 PHE A C 1
ATOM 1020 O O . PHE A 1 122 ? -9.259 4.894 13.929 1.00 92.12 122 PHE A O 1
ATOM 1027 N N . THR A 1 123 ? -8.412 6.052 15.666 1.00 94.75 123 THR A N 1
ATOM 1028 C CA . THR A 1 123 ? -9.660 6.719 16.057 1.00 94.75 123 THR A CA 1
ATOM 1029 C C . THR A 1 123 ? -9.494 8.228 15.945 1.00 94.75 123 THR A C 1
ATOM 1031 O O . THR A 1 123 ? -8.653 8.824 16.613 1.00 94.75 123 THR A O 1
ATOM 1034 N N . ALA A 1 124 ? -10.286 8.855 15.084 1.00 93.06 124 ALA A N 1
ATOM 1035 C CA . ALA A 1 124 ? -10.313 10.299 14.929 1.00 93.06 124 ALA A CA 1
ATOM 1036 C C . ALA A 1 124 ? -11.036 10.965 16.110 1.00 93.06 124 ALA A C 1
ATOM 1038 O O . ALA A 1 124 ? -11.854 10.352 16.796 1.00 93.06 124 ALA A O 1
ATOM 1039 N N . LYS A 1 125 ? -10.802 12.267 16.310 1.00 94.50 125 LYS A N 1
ATOM 1040 C CA . LYS A 1 125 ? -11.439 13.051 17.390 1.00 94.50 125 LYS A CA 1
ATOM 1041 C C . LYS A 1 125 ? -12.970 13.068 17.337 1.00 94.50 125 LYS A C 1
ATOM 1043 O O . LYS A 1 125 ? -13.609 13.294 18.356 1.00 94.50 125 LYS A O 1
ATOM 1048 N N . ASN A 1 126 ? -13.553 12.847 16.159 1.00 92.88 126 ASN A N 1
ATOM 1049 C CA . ASN A 1 126 ? -15.003 12.746 15.973 1.00 92.88 126 ASN A CA 1
ATOM 1050 C C . ASN A 1 126 ? -15.570 11.355 16.330 1.00 92.88 126 ASN A C 1
ATOM 1052 O O . ASN A 1 126 ? -16.762 11.132 16.148 1.00 92.88 126 ASN A O 1
ATOM 1056 N N . GLY A 1 127 ? -14.738 10.424 16.810 1.00 92.62 127 GLY A N 1
ATOM 1057 C CA . GLY A 1 127 ? -15.128 9.069 17.203 1.00 92.62 127 GLY A CA 1
ATOM 1058 C C . GLY A 1 127 ? -15.128 8.046 16.065 1.00 92.62 127 GLY A C 1
ATOM 1059 O O . GLY A 1 127 ? -15.202 6.846 16.335 1.00 92.62 127 GLY A O 1
ATOM 1060 N N . ASN A 1 128 ? -14.996 8.475 14.804 1.00 91.62 128 ASN A N 1
ATOM 1061 C CA . ASN A 1 128 ? -14.859 7.546 13.686 1.00 91.62 128 ASN A CA 1
ATOM 1062 C C . ASN A 1 128 ? -13.530 6.803 13.788 1.00 91.62 128 ASN A C 1
ATOM 1064 O O . ASN A 1 128 ? -12.510 7.375 14.175 1.00 91.62 128 ASN A O 1
ATOM 1068 N N . SER A 1 129 ? -13.531 5.526 13.419 1.00 92.62 129 SER A N 1
ATOM 1069 C CA . SER A 1 129 ? -12.323 4.713 13.488 1.00 92.62 129 SER A CA 1
ATOM 1070 C C . SER A 1 129 ? -12.180 3.781 12.301 1.00 92.62 129 SER A C 1
ATOM 1072 O O . SER A 1 129 ? -13.170 3.354 11.707 1.00 92.62 129 SER A O 1
ATOM 1074 N N . ILE A 1 130 ? -10.929 3.459 11.988 1.00 91.69 130 ILE A N 1
ATOM 1075 C CA . ILE A 1 130 ? -10.561 2.409 11.044 1.00 91.69 130 ILE A CA 1
ATOM 1076 C C . ILE A 1 130 ? -9.711 1.367 11.765 1.00 91.69 130 ILE A C 1
ATOM 1078 O O . ILE A 1 130 ? -8.910 1.699 12.644 1.00 91.69 130 ILE A O 1
ATOM 1082 N N . PHE A 1 131 ? -9.884 0.105 11.386 1.00 93.00 131 PHE A N 1
ATOM 1083 C CA . PHE A 1 131 ? -9.060 -0.997 11.862 1.00 93.00 131 PHE A CA 1
ATOM 1084 C C . PHE A 1 131 ? -8.225 -1.545 10.711 1.00 93.00 131 PHE A C 1
ATOM 1086 O O . PHE A 1 131 ? -8.742 -1.847 9.637 1.00 93.00 131 PHE A O 1
ATOM 1093 N N . LEU A 1 132 ? -6.925 -1.655 10.953 1.00 93.50 132 LEU A N 1
ATOM 1094 C CA . LEU A 1 132 ? -5.942 -2.195 10.036 1.00 93.50 132 LEU A CA 1
ATOM 1095 C C . LEU A 1 132 ? -5.425 -3.514 10.618 1.00 93.50 132 LEU A C 1
ATOM 1097 O O . LEU A 1 132 ? -4.635 -3.481 11.565 1.00 93.50 132 LEU A O 1
ATOM 1101 N N . PRO A 1 133 ? -5.845 -4.681 10.100 1.00 94.94 133 PRO A N 1
ATOM 1102 C CA . PRO A 1 133 ? -5.348 -5.958 10.588 1.00 94.94 133 PRO A CA 1
ATOM 1103 C C . PRO A 1 133 ? -3.844 -6.103 10.341 1.00 94.94 133 PRO A C 1
ATOM 1105 O O . PRO A 1 133 ? -3.304 -5.581 9.360 1.00 94.94 133 PRO A O 1
ATOM 1108 N N . ALA A 1 134 ? -3.168 -6.840 11.220 1.00 94.88 134 ALA A N 1
ATOM 1109 C CA . ALA A 1 134 ? -1.767 -7.232 11.106 1.00 94.88 134 ALA A CA 1
ATOM 1110 C C . ALA A 1 134 ? -1.583 -8.270 9.985 1.00 94.88 134 ALA A C 1
ATOM 1112 O O . ALA A 1 134 ? -1.315 -9.446 10.224 1.00 94.88 134 ALA A O 1
ATOM 1113 N N . ALA A 1 135 ? -1.784 -7.825 8.748 1.00 95.19 135 ALA A N 1
ATOM 1114 C CA . ALA A 1 135 ? -1.832 -8.663 7.560 1.00 95.19 135 ALA A CA 1
ATOM 1115 C C . ALA A 1 135 ? -0.445 -9.078 7.037 1.00 95.19 135 ALA A C 1
ATOM 1117 O O . ALA A 1 135 ? -0.357 -9.844 6.078 1.00 95.19 135 ALA A O 1
ATOM 1118 N N . GLY A 1 136 ? 0.641 -8.595 7.643 1.00 95.19 136 GLY A N 1
ATOM 1119 C CA . GLY A 1 136 ? 1.995 -8.836 7.167 1.00 95.19 136 GLY A CA 1
ATOM 1120 C C . GLY A 1 136 ? 2.244 -8.294 5.756 1.00 95.19 136 GLY A C 1
ATOM 1121 O O . GLY A 1 136 ? 1.589 -7.356 5.298 1.00 95.19 136 GLY A O 1
ATOM 1122 N N . PHE A 1 137 ? 3.201 -8.903 5.061 1.00 95.69 137 PHE A N 1
ATOM 1123 C CA . PHE A 1 137 ? 3.512 -8.639 3.655 1.00 95.69 137 PHE A CA 1
ATOM 1124 C C . PHE A 1 137 ? 4.074 -9.897 2.980 1.00 95.69 137 PHE A C 1
ATOM 1126 O O . PHE A 1 137 ? 4.482 -10.850 3.644 1.00 95.69 137 PHE A O 1
ATOM 1133 N N . ARG A 1 138 ? 4.125 -9.901 1.647 1.00 97.31 138 ARG A N 1
ATOM 1134 C CA . ARG A 1 138 ? 4.670 -10.993 0.835 1.00 97.31 138 ARG A CA 1
ATOM 1135 C C . ARG A 1 138 ? 6.039 -10.663 0.252 1.00 97.31 138 ARG A C 1
ATOM 1137 O O . ARG A 1 138 ? 6.255 -9.576 -0.292 1.00 97.31 138 ARG A O 1
ATOM 1144 N N . LYS A 1 139 ? 6.952 -11.634 0.313 1.00 96.44 139 LYS A N 1
ATOM 1145 C CA . LYS A 1 139 ? 8.286 -11.598 -0.309 1.00 96.44 139 LYS A CA 1
ATOM 1146 C C . LYS A 1 139 ? 8.597 -12.978 -0.881 1.00 96.44 139 LYS A C 1
ATOM 1148 O O . LYS A 1 139 ? 8.556 -13.970 -0.165 1.00 96.44 139 LYS A O 1
ATOM 1153 N N . GLY A 1 140 ? 8.919 -13.043 -2.171 1.00 97.00 140 GLY A N 1
ATOM 1154 C CA . GLY A 1 140 ? 8.924 -14.318 -2.884 1.00 97.00 140 GLY A CA 1
ATOM 1155 C C . GLY A 1 140 ? 7.552 -14.978 -2.742 1.00 97.00 140 GLY A C 1
ATOM 1156 O O . GLY A 1 140 ? 6.538 -14.310 -2.935 1.00 97.00 140 GLY A O 1
ATOM 1157 N N . SER A 1 141 ? 7.535 -16.251 -2.366 1.00 97.19 141 SER A N 1
ATOM 1158 C CA . SER A 1 141 ? 6.314 -17.037 -2.144 1.00 97.19 141 SER A CA 1
ATOM 1159 C C . SER A 1 141 ? 5.786 -16.959 -0.703 1.00 97.19 141 SER A C 1
ATOM 1161 O O . SER A 1 141 ? 4.751 -17.546 -0.392 1.00 97.19 141 SER A O 1
ATOM 1163 N N . GLU A 1 142 ? 6.500 -16.280 0.198 1.00 97.62 142 GLU A N 1
ATOM 1164 C CA . GLU A 1 142 ? 6.242 -16.322 1.638 1.00 97.62 142 GLU A CA 1
ATOM 1165 C C . GLU A 1 142 ? 5.342 -15.174 2.100 1.00 97.62 142 GLU A C 1
ATOM 1167 O O . GLU A 1 142 ? 5.432 -14.053 1.592 1.00 97.62 142 GLU A O 1
ATOM 1172 N N . LEU A 1 143 ? 4.504 -15.459 3.101 1.00 96.38 143 LEU A N 1
ATOM 1173 C CA . LEU A 1 143 ? 3.780 -14.464 3.889 1.00 96.38 143 LEU A CA 1
ATOM 1174 C C . LEU A 1 143 ? 4.528 -14.245 5.207 1.00 96.38 143 LEU A C 1
ATOM 1176 O O . LEU A 1 143 ? 4.666 -15.165 6.009 1.00 96.38 143 LEU A O 1
ATOM 1180 N N . ILE A 1 144 ? 5.001 -13.022 5.422 1.00 93.94 144 ILE A N 1
ATOM 1181 C CA . ILE A 1 144 ? 5.870 -12.649 6.538 1.00 93.94 144 ILE A CA 1
ATOM 1182 C C . ILE A 1 144 ? 5.098 -11.741 7.499 1.00 93.94 144 ILE A C 1
ATOM 1184 O O . ILE A 1 144 ? 4.359 -10.859 7.065 1.00 93.94 144 ILE A O 1
ATOM 1188 N N . ASN A 1 145 ? 5.295 -11.941 8.806 1.00 92.56 145 ASN A N 1
ATOM 1189 C CA . ASN A 1 145 ? 4.746 -11.127 9.902 1.00 92.56 145 ASN A CA 1
ATOM 1190 C C . ASN A 1 145 ? 3.212 -11.073 10.019 1.00 92.56 145 ASN A C 1
ATOM 1192 O O . ASN A 1 145 ? 2.701 -10.273 10.804 1.00 92.56 145 ASN A O 1
ATOM 1196 N N . ALA A 1 146 ? 2.469 -11.932 9.317 1.00 93.12 146 ALA A N 1
ATOM 1197 C CA . ALA A 1 146 ? 1.033 -12.086 9.549 1.00 93.12 146 ALA A CA 1
ATOM 1198 C C . ALA A 1 146 ? 0.745 -12.367 11.037 1.00 93.12 146 ALA A C 1
ATOM 1200 O O . ALA A 1 146 ? 1.475 -13.115 11.689 1.00 93.12 146 ALA A O 1
ATOM 1201 N N . SER A 1 147 ? -0.285 -11.718 11.582 1.00 90.94 147 SER A N 1
ATOM 1202 C CA . SER A 1 147 ? -0.653 -11.704 13.010 1.00 90.94 147 SER A CA 1
ATOM 1203 C C . SER A 1 147 ? 0.352 -11.038 13.965 1.00 90.94 147 SER A C 1
ATOM 1205 O O . SER A 1 147 ? 0.047 -10.873 15.146 1.00 90.94 147 SER A O 1
ATOM 1207 N N . LEU A 1 148 ? 1.529 -10.621 13.487 1.00 89.06 148 LEU A N 1
ATOM 1208 C CA . LEU A 1 148 ? 2.556 -9.932 14.281 1.00 89.06 148 LEU A CA 1
ATOM 1209 C C . LEU A 1 148 ? 2.667 -8.449 13.924 1.00 89.06 148 LEU A C 1
ATOM 1211 O O . LEU A 1 148 ? 2.982 -7.630 14.782 1.00 89.06 148 LEU A O 1
ATOM 1215 N N . GLY A 1 149 ? 2.386 -8.085 12.679 1.00 87.56 149 GLY A N 1
ATOM 1216 C CA . GLY A 1 149 ? 2.374 -6.708 12.212 1.00 87.56 149 GLY A CA 1
ATOM 1217 C C . GLY A 1 149 ? 1.800 -6.587 10.809 1.00 87.56 149 GLY A C 1
ATOM 1218 O O . GLY A 1 149 ? 1.399 -7.576 10.202 1.00 87.56 149 GLY A O 1
ATOM 1219 N N . GLY A 1 150 ? 1.706 -5.369 10.296 1.00 83.06 150 GLY A N 1
ATOM 1220 C CA . GLY A 1 150 ? 1.115 -5.095 8.992 1.00 83.06 150 GLY A CA 1
ATOM 1221 C C . GLY A 1 150 ? 1.811 -3.951 8.278 1.00 83.06 150 GLY A C 1
ATOM 1222 O O . GLY A 1 150 ? 2.380 -3.067 8.915 1.00 83.06 150 GLY A O 1
ATOM 1223 N N . GLY A 1 151 ? 1.737 -3.996 6.950 1.00 89.25 151 GLY A N 1
ATOM 1224 C CA . GLY A 1 151 ? 2.104 -2.907 6.059 1.00 89.25 151 GLY A CA 1
ATOM 1225 C C . GLY A 1 151 ? 0.909 -2.520 5.189 1.00 89.25 151 GLY A C 1
ATOM 1226 O O . GLY A 1 151 ? 0.154 -3.403 4.788 1.00 89.25 151 GLY A O 1
ATOM 1227 N N . TYR A 1 152 ? 0.735 -1.239 4.872 1.00 95.69 152 TYR A N 1
ATOM 1228 C CA . TYR A 1 152 ? -0.280 -0.778 3.919 1.00 95.69 152 TYR A CA 1
ATOM 1229 C C . TYR A 1 152 ? 0.319 0.222 2.944 1.00 95.69 152 TYR A C 1
ATOM 1231 O O . TYR A 1 152 ? 0.817 1.270 3.361 1.00 95.69 152 TYR A O 1
ATOM 1239 N N . TRP A 1 153 ? 0.269 -0.099 1.649 1.00 97.94 153 TRP A N 1
ATOM 1240 C CA . TRP A 1 153 ? 0.848 0.755 0.614 1.00 97.94 153 TRP A CA 1
ATOM 1241 C C . TRP A 1 153 ? 0.284 2.173 0.655 1.00 97.94 153 TRP A C 1
ATOM 1243 O O . TRP A 1 153 ? -0.917 2.371 0.845 1.00 97.94 153 TRP A O 1
ATOM 1253 N N . SER A 1 154 ? 1.165 3.138 0.408 1.00 97.62 154 SER A N 1
ATOM 1254 C CA . SER A 1 154 ? 0.796 4.446 -0.108 1.00 97.62 154 SER A CA 1
ATOM 1255 C C . SER A 1 154 ? 0.848 4.442 -1.639 1.00 97.62 154 SER A C 1
ATOM 1257 O O . SER A 1 154 ? 1.640 3.718 -2.246 1.00 97.62 154 SER A O 1
ATOM 1259 N N . SER A 1 155 ? 0.055 5.298 -2.281 1.00 98.12 155 SER A N 1
ATOM 1260 C CA . SER A 1 155 ? 0.177 5.588 -3.708 1.00 98.12 155 SER A CA 1
ATOM 1261 C C . SER A 1 155 ? 1.413 6.431 -4.040 1.00 98.12 155 SER A C 1
ATOM 1263 O O . SER A 1 155 ? 1.687 6.623 -5.221 1.00 98.12 155 SER A O 1
ATOM 1265 N N . SER A 1 156 ? 2.147 6.938 -3.041 1.00 97.88 156 SER A N 1
ATOM 1266 C CA . SER A 1 156 ? 3.309 7.813 -3.220 1.00 97.88 156 SER A CA 1
ATOM 1267 C C . SER A 1 156 ? 4.628 7.029 -3.312 1.00 97.88 156 SER A C 1
ATOM 1269 O O . SER A 1 156 ? 4.960 6.204 -2.455 1.00 97.88 156 SER A O 1
ATOM 1271 N N . LEU A 1 157 ? 5.419 7.338 -4.336 1.00 96.94 157 LEU A N 1
ATOM 1272 C CA . LEU A 1 157 ? 6.792 6.877 -4.520 1.00 96.94 157 LEU A CA 1
ATOM 1273 C C . LEU A 1 157 ? 7.720 7.533 -3.487 1.00 96.94 157 LEU A C 1
ATOM 1275 O O . LEU A 1 157 ? 7.497 8.674 -3.072 1.00 96.94 157 LEU A O 1
ATOM 1279 N N . ASN A 1 158 ? 8.793 6.838 -3.102 1.00 92.88 158 ASN A N 1
ATOM 1280 C CA . ASN A 1 158 ? 9.874 7.460 -2.346 1.00 92.88 158 ASN A CA 1
ATOM 1281 C C . ASN A 1 158 ? 10.496 8.595 -3.175 1.00 92.88 158 ASN A C 1
ATOM 1283 O O . ASN A 1 158 ? 10.871 8.387 -4.323 1.00 92.88 158 ASN A O 1
ATOM 1287 N N . LYS A 1 159 ? 10.645 9.782 -2.578 1.00 86.38 159 LYS A N 1
ATOM 1288 C CA . LYS A 1 159 ? 11.191 10.974 -3.252 1.00 86.38 159 LYS A CA 1
ATOM 1289 C C . LYS A 1 159 ? 12.704 10.899 -3.507 1.00 86.38 159 LYS A C 1
ATOM 1291 O O . LYS A 1 159 ? 13.221 11.717 -4.257 1.00 86.38 159 LYS A O 1
ATOM 1296 N N . VAL A 1 160 ? 13.410 9.945 -2.891 1.00 85.00 160 VAL A N 1
ATOM 1297 C CA . VAL A 1 160 ? 14.876 9.797 -3.006 1.00 85.00 160 VAL A CA 1
ATOM 1298 C C . VAL A 1 160 ? 15.293 8.708 -3.998 1.00 85.00 160 VAL A C 1
ATOM 1300 O O . VAL A 1 160 ? 16.275 8.880 -4.709 1.00 85.00 160 VAL A O 1
ATOM 1303 N N . SER A 1 161 ? 14.566 7.591 -4.071 1.00 85.25 161 SER A N 1
ATOM 1304 C CA . SER A 1 161 ? 14.900 6.478 -4.968 1.00 85.25 161 SER A CA 1
ATOM 1305 C C . SER A 1 161 ? 13.646 5.852 -5.555 1.00 85.25 161 SER A C 1
ATOM 1307 O O . SER A 1 161 ? 12.675 5.616 -4.841 1.00 85.25 161 SER A O 1
ATOM 1309 N N . CYS A 1 162 ? 13.696 5.509 -6.844 1.00 88.19 162 CYS A N 1
ATOM 1310 C CA . CYS A 1 162 ? 12.588 4.833 -7.506 1.00 88.19 162 CYS A CA 1
ATOM 1311 C C . CYS A 1 162 ? 12.555 3.316 -7.233 1.00 88.19 162 CYS A C 1
ATOM 1313 O O . CYS A 1 162 ? 11.692 2.604 -7.743 1.00 88.19 162 CYS A O 1
ATOM 1315 N N . ILE A 1 163 ? 13.455 2.797 -6.393 1.00 89.50 163 ILE A N 1
ATOM 1316 C CA . ILE A 1 163 ? 13.477 1.390 -5.962 1.00 89.50 163 ILE A CA 1
ATOM 1317 C C . ILE A 1 163 ? 12.375 1.107 -4.927 1.00 89.50 163 ILE A C 1
ATOM 1319 O O . ILE A 1 163 ? 11.866 -0.015 -4.848 1.00 89.50 163 ILE A O 1
ATOM 1323 N N . SER A 1 164 ? 11.971 2.117 -4.150 1.00 94.69 164 SER A N 1
ATOM 1324 C CA . SER A 1 164 ? 11.017 1.966 -3.051 1.00 94.69 164 SER A CA 1
ATOM 1325 C C . SER A 1 164 ? 9.830 2.926 -3.135 1.00 94.69 164 SER A C 1
ATOM 1327 O O . SER A 1 164 ? 9.862 3.953 -3.808 1.00 94.69 164 SER A O 1
ATOM 1329 N N . ALA A 1 165 ? 8.749 2.568 -2.448 1.00 97.25 165 ALA A N 1
ATOM 1330 C CA . ALA A 1 165 ? 7.568 3.406 -2.265 1.00 97.25 165 ALA A CA 1
ATOM 1331 C C . ALA A 1 165 ? 7.194 3.478 -0.785 1.00 97.25 165 ALA A C 1
ATOM 1333 O O . ALA A 1 165 ? 7.616 2.624 0.002 1.00 97.25 165 ALA A O 1
ATOM 1334 N N . TYR A 1 166 ? 6.432 4.503 -0.405 1.00 97.06 166 TYR A N 1
ATOM 1335 C CA . TYR A 1 166 ? 6.014 4.681 0.980 1.00 97.06 166 TYR A CA 1
ATOM 1336 C C . TYR A 1 166 ? 4.927 3.684 1.377 1.00 97.06 166 TYR A C 1
ATOM 1338 O O . TYR A 1 166 ? 4.088 3.284 0.568 1.00 97.06 166 TYR A O 1
ATOM 1346 N N . TYR A 1 167 ? 4.931 3.301 2.647 1.00 95.69 167 TYR A N 1
ATOM 1347 C CA . TYR A 1 167 ? 3.879 2.491 3.242 1.00 95.69 167 TYR A CA 1
ATOM 1348 C C . TYR A 1 167 ? 3.773 2.772 4.745 1.00 95.69 167 TYR A C 1
ATOM 1350 O O . TYR A 1 167 ? 4.739 3.199 5.385 1.00 95.69 167 TYR A O 1
ATOM 1358 N N . LEU A 1 168 ? 2.591 2.522 5.300 1.00 92.94 168 LEU A N 1
ATOM 1359 C CA . LEU A 1 168 ? 2.348 2.526 6.738 1.00 92.94 168 LEU A CA 1
ATOM 1360 C C . LEU A 1 168 ? 2.728 1.160 7.312 1.00 92.94 168 LEU A C 1
ATOM 1362 O O . LEU A 1 168 ? 2.111 0.171 6.920 1.00 92.94 168 LEU A O 1
ATOM 1366 N N . GLU A 1 169 ? 3.665 1.099 8.258 1.00 90.94 169 GLU A N 1
ATOM 1367 C CA . GLU A 1 169 ? 3.996 -0.124 8.998 1.00 90.94 169 GLU A CA 1
ATOM 1368 C C . GLU A 1 169 ? 3.534 -0.038 10.454 1.00 90.94 169 GLU A C 1
ATOM 1370 O O . GLU A 1 169 ? 3.606 1.014 11.085 1.00 90.94 169 GLU A O 1
ATOM 1375 N N . PHE A 1 170 ? 3.123 -1.166 11.028 1.00 88.44 170 PHE A N 1
ATOM 1376 C CA . PHE A 1 170 ? 3.065 -1.346 12.476 1.00 88.44 170 PHE A CA 1
ATOM 1377 C C . PHE A 1 170 ? 3.437 -2.774 12.865 1.00 88.44 170 PHE A C 1
ATOM 1379 O O . PHE A 1 170 ? 3.018 -3.739 12.229 1.00 88.44 170 PHE A O 1
ATOM 1386 N N . LEU A 1 171 ? 4.181 -2.914 13.960 1.00 82.94 171 LEU A N 1
ATOM 1387 C CA . LEU A 1 171 ? 4.599 -4.203 14.509 1.00 82.94 171 LEU A CA 1
ATOM 1388 C C . LEU A 1 171 ? 4.147 -4.319 15.967 1.00 82.94 171 LEU A C 1
ATOM 1390 O O . LEU A 1 171 ? 4.072 -3.330 16.701 1.00 82.94 171 LEU A O 1
ATOM 1394 N N . LYS A 1 172 ? 3.852 -5.540 16.412 1.00 80.75 172 LYS A N 1
ATOM 1395 C CA . LYS A 1 172 ? 3.531 -5.833 17.809 1.00 80.75 172 LYS A CA 1
ATOM 1396 C C . LYS A 1 172 ? 4.689 -5.432 18.719 1.00 80.75 172 LYS A C 1
ATOM 1398 O O . LYS A 1 172 ? 5.828 -5.816 18.486 1.00 80.75 172 LYS A O 1
ATOM 1403 N N . GLY A 1 173 ? 4.376 -4.650 19.752 1.00 73.88 173 GLY A N 1
ATOM 1404 C CA . GLY A 1 173 ? 5.361 -4.136 20.708 1.00 73.88 173 GLY A CA 1
ATOM 1405 C C . GLY A 1 173 ? 6.157 -2.911 20.240 1.00 73.88 173 GLY A C 1
ATOM 1406 O O . GLY A 1 173 ? 6.903 -2.368 21.045 1.00 73.88 173 GLY A O 1
ATOM 1407 N N . ASN A 1 174 ? 5.968 -2.437 19.002 1.00 73.00 174 ASN A N 1
ATOM 1408 C CA . ASN A 1 174 ? 6.658 -1.263 18.457 1.00 73.00 174 ASN A CA 1
ATOM 1409 C C . ASN A 1 174 ? 5.677 -0.148 18.056 1.00 73.00 174 ASN A C 1
ATOM 1411 O O . ASN A 1 174 ? 4.455 -0.335 17.993 1.00 73.00 174 ASN A O 1
ATOM 1415 N N . HIS A 1 175 ? 6.218 1.045 17.793 1.00 63.44 175 HIS A N 1
ATOM 1416 C CA . HIS A 1 175 ? 5.436 2.142 17.226 1.00 63.44 175 HIS A CA 1
ATOM 1417 C C . HIS A 1 175 ? 5.114 1.864 15.751 1.00 63.44 175 HIS A C 1
ATOM 1419 O O . HIS A 1 175 ? 5.915 1.251 15.047 1.00 63.44 175 HIS A O 1
ATOM 1425 N N . ALA A 1 176 ? 3.931 2.288 15.302 1.00 67.00 176 ALA A N 1
ATOM 1426 C CA . ALA A 1 176 ? 3.640 2.342 13.873 1.00 67.00 176 ALA A CA 1
ATOM 1427 C C . ALA A 1 176 ? 4.455 3.481 13.264 1.00 67.00 176 ALA A C 1
ATOM 1429 O O . ALA A 1 176 ? 4.569 4.517 13.903 1.00 67.00 176 ALA A O 1
ATOM 1430 N N . ALA A 1 177 ? 5.024 3.304 12.082 1.00 74.62 177 ALA A N 1
ATOM 1431 C CA . ALA A 1 177 ? 5.819 4.347 11.456 1.00 74.62 177 ALA A CA 1
ATOM 1432 C C . ALA A 1 177 ? 5.742 4.268 9.935 1.00 74.62 177 ALA A C 1
ATOM 1434 O O . ALA A 1 177 ? 5.409 3.237 9.342 1.00 74.62 177 ALA A O 1
ATOM 1435 N N . PHE A 1 178 ? 6.048 5.400 9.312 1.00 79.81 178 PHE A N 1
ATOM 1436 C CA . PHE A 1 178 ? 6.132 5.513 7.871 1.00 79.81 178 PHE A CA 1
ATOM 1437 C C . PHE A 1 178 ? 7.528 5.195 7.393 1.00 79.81 178 PHE A C 1
ATOM 1439 O O . PHE A 1 178 ? 8.503 5.868 7.733 1.00 79.81 178 PHE A O 1
ATOM 1446 N N . TYR A 1 179 ? 7.599 4.191 6.539 1.00 87.94 179 TYR A N 1
ATOM 1447 C CA . TYR A 1 179 ? 8.837 3.776 5.919 1.00 87.94 179 TYR A CA 1
ATOM 1448 C C . TYR A 1 179 ? 8.662 3.750 4.411 1.00 87.94 179 TYR A C 1
ATOM 1450 O O . TYR A 1 179 ? 7.580 3.970 3.865 1.00 87.94 179 TYR A O 1
ATOM 1458 N N . ASN A 1 180 ? 9.761 3.482 3.724 1.00 92.81 180 ASN A N 1
ATOM 1459 C CA . ASN A 1 180 ? 9.720 3.081 2.336 1.00 92.81 180 ASN A CA 1
ATOM 1460 C C . ASN A 1 180 ? 10.258 1.660 2.222 1.00 92.81 180 ASN A C 1
ATOM 1462 O O . ASN A 1 180 ? 11.120 1.240 2.993 1.00 92.81 180 ASN A O 1
ATOM 1466 N N . VAL A 1 181 ? 9.719 0.913 1.270 1.00 94.62 181 VAL A N 1
ATOM 1467 C CA . VAL A 1 181 ? 10.129 -0.465 1.019 1.00 94.62 181 VAL A CA 1
ATOM 1468 C C . VAL A 1 181 ? 10.111 -0.750 -0.473 1.00 94.62 181 VAL A C 1
ATOM 1470 O O . VAL A 1 181 ? 9.416 -0.093 -1.248 1.00 94.62 181 VAL A O 1
ATOM 1473 N N . ASP A 1 182 ? 10.944 -1.706 -0.865 1.00 94.88 182 ASP A N 1
ATOM 1474 C CA . ASP A 1 182 ? 11.068 -2.231 -2.220 1.00 94.88 182 ASP A CA 1
ATOM 1475 C C . ASP A 1 182 ? 9.691 -2.480 -2.859 1.00 94.88 182 ASP A C 1
ATOM 1477 O O . ASP A 1 182 ? 8.862 -3.226 -2.327 1.00 94.88 182 ASP A O 1
ATOM 1481 N N . ARG A 1 183 ? 9.468 -1.869 -4.028 1.00 96.69 183 ARG A N 1
ATOM 1482 C CA . ARG A 1 183 ? 8.194 -1.910 -4.761 1.00 96.69 183 ARG A CA 1
ATOM 1483 C C . ARG A 1 183 ? 7.764 -3.314 -5.188 1.00 96.69 183 ARG A C 1
ATOM 1485 O O . ARG A 1 183 ? 6.597 -3.527 -5.509 1.00 96.69 183 ARG A O 1
ATOM 1492 N N . THR A 1 184 ? 8.685 -4.277 -5.186 1.00 96.75 184 THR A N 1
ATOM 1493 C CA . THR A 1 184 ? 8.420 -5.671 -5.562 1.00 96.75 184 THR A CA 1
ATOM 1494 C C . THR A 1 184 ? 7.667 -6.459 -4.492 1.00 96.75 184 THR A C 1
ATOM 1496 O O . THR A 1 184 ? 7.155 -7.538 -4.796 1.00 96.75 184 THR A O 1
ATOM 1499 N N . LYS A 1 185 ? 7.608 -5.961 -3.246 1.00 97.19 185 LYS A N 1
ATOM 1500 C CA . LYS A 1 185 ? 6.913 -6.631 -2.138 1.00 97.19 185 LYS A CA 1
ATOM 1501 C C . LYS A 1 185 ? 5.407 -6.613 -2.350 1.00 97.19 185 LYS A C 1
ATOM 1503 O O . LYS A 1 185 ? 4.852 -5.627 -2.814 1.00 97.19 185 LYS A O 1
ATOM 1508 N N . GLY A 1 186 ? 4.741 -7.697 -1.970 1.00 97.94 186 GLY A N 1
ATOM 1509 C CA . GLY A 1 186 ? 3.286 -7.733 -1.939 1.00 97.94 186 GLY A CA 1
ATOM 1510 C C . GLY A 1 186 ? 2.796 -7.133 -0.638 1.00 97.94 186 GLY A C 1
ATOM 1511 O O . GLY A 1 186 ? 2.950 -7.766 0.399 1.00 97.94 186 GLY A O 1
ATOM 1512 N N . ILE A 1 187 ? 2.207 -5.945 -0.668 1.00 97.44 187 ILE A N 1
ATOM 1513 C CA . ILE A 1 187 ? 1.665 -5.301 0.535 1.00 97.44 187 ILE A CA 1
ATOM 1514 C C . ILE A 1 187 ? 0.159 -5.088 0.341 1.00 97.44 187 ILE A C 1
ATOM 1516 O O . ILE A 1 187 ? -0.275 -4.804 -0.783 1.00 97.44 187 ILE A O 1
ATOM 1520 N N . PRO A 1 188 ? -0.651 -5.278 1.396 1.00 96.12 188 PRO A N 1
ATOM 1521 C CA . PRO A 1 188 ? -2.062 -4.926 1.380 1.00 96.12 188 PRO A CA 1
ATOM 1522 C C . PRO A 1 188 ? -2.307 -3.455 1.034 1.00 96.12 188 PRO A C 1
ATOM 1524 O O . PRO A 1 188 ? -1.467 -2.575 1.238 1.00 96.12 188 PRO A O 1
ATOM 1527 N N . VAL A 1 189 ? -3.513 -3.181 0.552 1.00 94.56 189 VAL A N 1
ATOM 1528 C CA . VAL A 1 189 ? -3.994 -1.835 0.225 1.00 94.56 189 VAL A CA 1
ATOM 1529 C C . VAL A 1 189 ? -5.305 -1.562 0.951 1.00 94.56 189 VAL A C 1
ATOM 1531 O O . VAL A 1 189 ? -6.161 -2.437 1.065 1.00 94.56 189 VAL A O 1
ATOM 1534 N N . ARG A 1 190 ? -5.487 -0.331 1.428 1.00 91.31 190 ARG A N 1
ATOM 1535 C CA . ARG A 1 190 ? -6.754 0.142 1.999 1.00 91.31 190 ARG A CA 1
ATOM 1536 C C . ARG A 1 190 ? -7.156 1.394 1.261 1.00 91.31 190 ARG A C 1
ATOM 1538 O O . ARG A 1 190 ? -6.459 2.394 1.361 1.00 91.31 190 ARG A O 1
ATOM 1545 N N . ALA A 1 191 ? -8.225 1.301 0.480 1.00 93.00 191 ALA A N 1
ATOM 1546 C CA . ALA A 1 191 ? -8.657 2.420 -0.333 1.00 93.00 191 ALA A CA 1
ATOM 1547 C C . ALA A 1 191 ? -9.240 3.554 0.498 1.00 93.00 191 ALA A C 1
ATOM 1549 O O . ALA A 1 191 ? -9.882 3.331 1.525 1.00 93.00 191 ALA A O 1
ATOM 1550 N N . VAL A 1 192 ? -9.082 4.752 -0.041 1.00 93.31 192 VAL A N 1
ATOM 1551 C CA . VAL A 1 192 ? -9.795 5.961 0.347 1.00 93.31 192 VAL A CA 1
ATOM 1552 C C . VAL A 1 192 ? -10.627 6.446 -0.839 1.00 93.31 192 VAL A C 1
ATOM 1554 O O . VAL A 1 192 ? -10.328 6.118 -1.994 1.00 93.31 192 VAL A O 1
ATOM 1557 N N . LEU A 1 193 ? -11.692 7.191 -0.550 1.00 92.12 193 LEU A N 1
ATOM 1558 C CA . LEU A 1 193 ? -12.438 7.921 -1.574 1.00 92.12 193 LEU A CA 1
ATOM 1559 C C . LEU A 1 193 ? -11.609 9.123 -2.047 1.00 92.12 193 LEU A C 1
ATOM 1561 O O . LEU A 1 193 ? -10.852 9.693 -1.259 1.00 92.12 193 LEU A O 1
ATOM 1565 N N . LYS A 1 194 ? -11.720 9.453 -3.335 1.00 87.75 194 LYS A N 1
ATOM 1566 C CA . LYS A 1 194 ? -11.045 10.603 -3.951 1.00 87.75 194 LYS A CA 1
ATOM 1567 C C . LYS A 1 194 ? -11.620 11.944 -3.519 1.00 87.75 194 LYS A C 1
ATOM 1569 O O . LYS A 1 194 ? -12.840 12.015 -3.254 1.00 87.75 194 LYS A O 1
#

Secondary structure (DSSP, 8-state):
-PPP-SSTT----EE-TT--S--S-BSGGG-TTEEE-GGGTS-SSSS---TT-GGGEEESSS-SSTTTB------B--TTT-HHHHHH-TTEEPPPHHHHHHHHHHEEEEEEEETTEEEEEEEETTS-EEEEE--BEEEBTEEESTTTEEEEEEEEEPSS-TTEEEEEEEETTS--EEEEEETTSBEE---EE-

Sequence (194 aa):
MKNVWTKPEEYGDYFAWGETKAKDVYNVATYKYIMFNKKNQLKQETEKSDPLGWNMYFYRKYCMNEDDGIVDSLFTLLPEDDAATVNWGTEWRIPTFEEQSELEKYCERSLTEQNGVYGAKFTAKNGNSIFLPAAGFRKGSELINASLGGGYWSSSLNKVSCISAYYLEFLKGNHAAFYNVDRTKGIPVRAVLK

Radius of gyration: 18.04 Å; chains: 1; bounding box: 52×30×44 Å

pLDDT: mean 87.06, std 15.49, range [39.44, 98.62]